Protein AF-A0A7Y4A4D2-F1 (afdb_monomer_lite)

Foldseek 3Di:
DDDDDDPPPPPPPPPPPPDPPPCVLVDPVVVVVLVVLLVVLVVVLVVLVVVLVVVVVVLVVDDQCLVVDDLVVLLCLQVPPDVVSVVVLVVSLVVLVVSLVVLVVSLVVLVCSLVSLQVSLVSLCVSLVSCVVVVVNVSNVVSPVSSVVSVVVSVVSVVSSVSSVVSSVSSVSSNCSSVVSNDDDDD

Structure (mmCIF, N/CA/C/O backbone):
data_AF-A0A7Y4A4D2-F1
#
_entry.id   AF-A0A7Y4A4D2-F1
#
loop_
_atom_site.group_PDB
_atom_site.id
_atom_site.type_symbol
_atom_site.label_atom_id
_atom_site.label_alt_id
_atom_site.label_comp_id
_atom_site.label_asym_id
_atom_site.label_entity_id
_atom_site.label_seq_id
_atom_site.pdbx_PDB_ins_code
_atom_site.Cartn_x
_atom_site.Cartn_y
_atom_site.Cartn_z
_atom_site.occupancy
_atom_site.B_iso_or_equiv
_atom_site.auth_seq_id
_atom_site.auth_comp_id
_atom_site.auth_asym_id
_atom_site.auth_atom_id
_atom_site.pdbx_PDB_model_num
ATOM 1 N N . MET A 1 1 ? 64.172 -9.300 -71.322 1.00 41.47 1 MET A N 1
ATOM 2 C CA . MET A 1 1 ? 64.315 -8.482 -70.102 1.00 41.47 1 MET A CA 1
ATOM 3 C C . MET A 1 1 ? 62.931 -8.060 -69.672 1.00 41.47 1 MET A C 1
ATOM 5 O O . MET A 1 1 ? 62.266 -7.316 -70.377 1.00 41.47 1 MET A O 1
ATOM 9 N N . ILE A 1 2 ? 62.482 -8.679 -68.591 1.00 42.69 2 ILE A N 1
ATOM 10 C CA . ILE A 1 2 ? 61.199 -8.459 -67.939 1.00 42.69 2 ILE A CA 1
ATOM 11 C C . ILE A 1 2 ? 61.365 -7.205 -67.088 1.00 42.69 2 ILE A C 1
ATOM 13 O O . ILE A 1 2 ? 62.272 -7.181 -66.263 1.00 42.69 2 ILE A O 1
ATOM 17 N N . TRP A 1 3 ? 60.484 -6.215 -67.220 1.00 39.22 3 TRP A N 1
ATOM 18 C CA . TRP A 1 3 ? 60.089 -5.480 -66.024 1.00 39.22 3 TRP A CA 1
ATOM 19 C C . TRP A 1 3 ? 58.654 -4.976 -66.131 1.00 39.22 3 TRP A C 1
ATOM 21 O O . TRP A 1 3 ? 58.308 -4.163 -66.981 1.00 39.22 3 TRP A O 1
ATOM 31 N N . HIS A 1 4 ? 57.806 -5.564 -65.294 1.00 42.78 4 HIS A N 1
ATOM 32 C CA . HIS A 1 4 ? 56.431 -5.161 -65.067 1.00 42.78 4 HIS A CA 1
ATOM 33 C C . HIS A 1 4 ? 56.431 -3.943 -64.141 1.00 42.78 4 HIS A C 1
ATOM 35 O O . HIS A 1 4 ? 57.008 -3.996 -63.055 1.00 42.78 4 HIS A O 1
ATOM 41 N N . TYR A 1 5 ? 55.751 -2.873 -64.547 1.00 50.00 5 TYR A N 1
ATOM 42 C CA . TYR A 1 5 ? 55.368 -1.793 -63.644 1.00 50.00 5 TYR A CA 1
ATOM 43 C C . TYR A 1 5 ? 54.223 -2.289 -62.760 1.00 50.00 5 TYR A C 1
ATOM 45 O O . TYR A 1 5 ? 53.063 -2.304 -63.168 1.00 50.00 5 TYR A O 1
ATOM 53 N N . ILE A 1 6 ? 54.560 -2.738 -61.553 1.00 50.97 6 ILE A N 1
ATOM 54 C CA . ILE A 1 6 ? 53.576 -3.013 -60.510 1.00 50.97 6 ILE A CA 1
ATOM 55 C C . ILE A 1 6 ? 53.160 -1.665 -59.921 1.00 50.97 6 ILE A C 1
ATOM 57 O O . ILE A 1 6 ? 53.898 -1.032 -59.171 1.00 50.97 6 ILE A O 1
ATOM 61 N N . VAL A 1 7 ? 51.956 -1.232 -60.282 1.00 49.69 7 VAL A N 1
ATOM 62 C CA . VAL A 1 7 ? 51.212 -0.189 -59.580 1.00 49.69 7 VAL A CA 1
ATOM 63 C C . VAL A 1 7 ? 50.764 -0.784 -58.244 1.00 49.69 7 VAL A C 1
ATOM 65 O O . VAL A 1 7 ? 49.747 -1.468 -58.168 1.00 49.69 7 VAL A O 1
ATOM 68 N N . THR A 1 8 ? 51.532 -0.570 -57.178 1.00 48.62 8 THR A N 1
ATOM 69 C CA . THR A 1 8 ? 51.058 -0.834 -55.815 1.00 48.62 8 THR A CA 1
ATOM 70 C C . THR A 1 8 ? 50.318 0.400 -55.315 1.00 48.62 8 THR A C 1
ATOM 72 O O . THR A 1 8 ? 50.919 1.306 -54.740 1.00 48.62 8 THR A O 1
ATOM 75 N N . ILE A 1 9 ? 49.004 0.449 -55.538 1.00 48.19 9 ILE A N 1
ATOM 76 C CA . ILE A 1 9 ? 48.121 1.279 -54.716 1.00 48.19 9 ILE A CA 1
ATOM 77 C C . ILE A 1 9 ? 48.028 0.554 -53.377 1.00 48.19 9 ILE A C 1
ATOM 79 O O . ILE A 1 9 ? 47.292 -0.419 -53.229 1.00 48.19 9 ILE A O 1
ATOM 83 N N . THR A 1 10 ? 48.827 0.989 -52.409 1.00 50.09 10 THR A N 1
ATOM 84 C CA . THR A 1 10 ? 48.655 0.619 -51.007 1.00 50.09 10 THR A CA 1
ATOM 85 C C . THR A 1 10 ? 47.333 1.226 -50.555 1.00 50.09 10 THR A C 1
ATOM 87 O O . THR A 1 10 ? 47.266 2.368 -50.105 1.00 50.09 10 THR A O 1
ATOM 90 N N . ALA A 1 11 ? 46.248 0.474 -50.730 1.00 51.75 11 ALA A N 1
ATOM 91 C CA . ALA A 1 11 ? 45.011 0.729 -50.024 1.00 51.75 11 ALA A CA 1
ATOM 92 C C . ALA A 1 11 ? 45.331 0.561 -48.536 1.00 51.75 11 ALA A C 1
ATOM 94 O O . ALA A 1 11 ? 45.379 -0.552 -48.017 1.00 51.75 11 ALA A O 1
ATOM 95 N N . ALA A 1 12 ? 45.617 1.674 -47.861 1.00 51.75 12 ALA A N 1
ATOM 96 C CA . ALA A 1 12 ? 45.534 1.744 -46.418 1.00 51.75 12 ALA A CA 1
ATOM 97 C C . ALA A 1 12 ? 44.061 1.522 -46.071 1.00 51.75 12 ALA A C 1
ATOM 99 O O . ALA A 1 12 ? 43.277 2.462 -45.957 1.00 51.75 12 ALA A O 1
ATOM 100 N N . THR A 1 13 ? 43.662 0.255 -45.974 1.00 49.97 13 THR A N 1
ATOM 101 C CA . THR A 1 13 ? 42.456 -0.136 -45.267 1.00 49.97 13 THR A CA 1
ATOM 102 C C . THR A 1 13 ? 42.663 0.342 -43.840 1.00 49.97 13 THR A C 1
ATOM 104 O O . THR A 1 13 ? 43.308 -0.332 -43.036 1.00 49.97 13 THR A O 1
ATOM 107 N N . MET A 1 14 ? 42.173 1.546 -43.537 1.00 46.94 14 MET A N 1
ATOM 108 C CA . MET A 1 14 ? 41.809 1.893 -42.177 1.00 46.94 14 MET A CA 1
ATOM 109 C C . MET A 1 14 ? 40.851 0.794 -41.742 1.00 46.94 14 MET A C 1
ATOM 111 O O . MET A 1 14 ? 39.681 0.784 -42.117 1.00 46.94 14 MET A O 1
ATOM 115 N N . ILE A 1 15 ? 41.370 -0.172 -40.991 1.00 50.72 15 ILE A N 1
ATOM 116 C CA . ILE A 1 15 ? 40.549 -1.009 -40.140 1.00 50.72 15 ILE A CA 1
ATOM 117 C C . ILE A 1 15 ? 40.042 -0.033 -39.083 1.00 50.72 15 ILE A C 1
ATOM 119 O O . ILE A 1 15 ? 40.639 0.139 -38.023 1.00 50.72 15 ILE A O 1
ATOM 123 N N . THR A 1 16 ? 38.973 0.690 -39.411 1.00 51.25 16 THR A N 1
ATOM 124 C CA . THR A 1 16 ? 38.116 1.289 -38.406 1.00 51.25 16 THR A CA 1
ATOM 125 C C . THR A 1 16 ? 37.484 0.099 -37.708 1.00 51.25 16 THR A C 1
ATOM 127 O O . THR A 1 16 ? 36.443 -0.402 -38.132 1.00 51.25 16 THR A O 1
ATOM 130 N N . LEU A 1 17 ? 38.171 -0.434 -36.694 1.00 47.12 17 LEU A N 1
ATOM 131 C CA . LEU A 1 17 ? 37.511 -1.280 -35.715 1.00 47.12 17 LEU A CA 1
ATOM 132 C C . LEU A 1 17 ? 36.284 -0.478 -35.274 1.00 47.12 17 LEU A C 1
ATOM 134 O O . LEU A 1 17 ? 36.464 0.673 -34.859 1.00 47.12 17 LEU A O 1
ATOM 138 N N . PRO A 1 18 ? 35.054 -1.001 -35.418 1.00 50.38 18 PRO A N 1
ATOM 139 C CA . PRO A 1 18 ? 33.922 -0.350 -34.803 1.00 50.38 18 PRO A CA 1
ATOM 140 C C . PRO A 1 18 ? 34.231 -0.370 -33.311 1.00 50.38 18 PRO A C 1
ATOM 142 O O . PRO A 1 18 ? 34.216 -1.422 -32.671 1.00 50.38 18 PRO A O 1
ATOM 145 N N . PHE A 1 19 ? 34.604 0.788 -32.765 1.00 50.38 19 PHE A N 1
ATOM 146 C CA . PHE A 1 19 ? 34.538 0.993 -31.330 1.00 50.38 19 PHE A CA 1
ATOM 147 C C . PHE A 1 19 ? 33.135 0.538 -30.927 1.00 50.38 19 PHE A C 1
ATOM 149 O O . PHE A 1 19 ? 32.195 0.911 -31.636 1.00 50.38 19 PHE A O 1
ATOM 156 N N . PRO A 1 20 ? 32.962 -0.291 -29.884 1.00 50.81 20 PRO A N 1
ATOM 157 C CA . PRO A 1 20 ? 31.633 -0.591 -29.387 1.00 50.81 20 PRO A CA 1
ATOM 158 C C . PRO A 1 20 ? 31.030 0.750 -28.977 1.00 50.81 20 PRO A C 1
ATOM 160 O O . PRO A 1 20 ? 31.352 1.309 -27.930 1.00 50.81 20 PRO A O 1
ATOM 163 N N . VAL A 1 21 ? 30.244 1.331 -29.882 1.00 50.22 21 VAL A N 1
ATOM 164 C CA . VAL A 1 21 ? 29.448 2.518 -29.633 1.00 50.22 21 VAL A CA 1
ATOM 165 C C . VAL A 1 21 ? 28.531 2.065 -28.526 1.00 50.22 21 VAL A C 1
ATOM 167 O O . VAL A 1 21 ? 27.709 1.195 -28.794 1.00 50.22 21 VAL A O 1
ATOM 170 N N . ASN A 1 22 ? 28.792 2.552 -27.305 1.00 50.88 22 ASN A N 1
ATOM 171 C CA . ASN A 1 22 ? 28.061 2.280 -26.071 1.00 50.88 22 ASN A CA 1
ATOM 172 C C . ASN A 1 22 ? 26.680 1.714 -26.398 1.00 50.88 22 ASN A C 1
ATOM 174 O O . ASN A 1 22 ? 25.788 2.484 -26.705 1.00 50.88 22 ASN A O 1
ATOM 178 N N . SER A 1 23 ? 26.537 0.392 -26.437 1.00 53.84 23 SER A N 1
ATOM 179 C CA . SER A 1 23 ? 25.257 -0.305 -26.572 1.00 53.84 23 SER A CA 1
ATOM 180 C C . SER A 1 23 ? 24.888 -0.953 -25.242 1.00 53.84 23 SER A C 1
ATOM 182 O O . SER A 1 23 ? 23.886 -1.657 -25.153 1.00 53.84 23 SER A O 1
ATOM 184 N N . ALA A 1 24 ? 25.657 -0.656 -24.186 1.00 60.81 24 ALA A N 1
ATOM 185 C CA . ALA A 1 24 ? 25.553 -1.224 -22.850 1.00 60.81 24 ALA A CA 1
ATOM 186 C C . ALA A 1 24 ? 24.138 -1.153 -22.259 1.00 60.81 24 ALA A C 1
ATOM 188 O O . ALA A 1 24 ? 23.781 -2.000 -21.444 1.00 60.81 24 ALA A O 1
ATOM 189 N N . HIS A 1 25 ? 23.305 -0.186 -22.668 1.00 60.41 25 HIS A N 1
ATOM 190 C CA . HIS A 1 25 ? 21.911 -0.107 -22.211 1.00 60.41 25 HIS A CA 1
ATOM 191 C C . HIS A 1 25 ? 20.921 -0.929 -23.049 1.00 60.41 25 HIS A C 1
ATOM 193 O O . HIS A 1 25 ? 19.835 -1.234 -22.562 1.00 60.41 25 HIS A O 1
ATOM 199 N N . CYS A 1 26 ? 21.287 -1.321 -24.270 1.00 72.94 26 CYS A N 1
ATOM 200 C CA . CYS A 1 26 ? 20.536 -2.270 -25.100 1.00 72.94 26 CYS A CA 1
ATOM 201 C C . CYS A 1 26 ? 21.035 -3.711 -24.941 1.00 72.94 26 CYS A C 1
ATOM 203 O O . CYS A 1 26 ? 20.412 -4.634 -25.463 1.00 72.94 26 CYS A O 1
ATOM 205 N N . GLU A 1 27 ? 22.141 -3.905 -24.221 1.00 76.75 27 GLU A N 1
ATOM 206 C CA . GLU A 1 27 ? 22.668 -5.217 -23.881 1.00 76.75 27 GLU A CA 1
ATOM 207 C C . GLU A 1 27 ? 21.751 -5.967 -22.910 1.00 76.75 27 GLU A C 1
ATOM 209 O O . GLU A 1 27 ? 21.162 -5.408 -21.977 1.00 76.75 27 GLU A O 1
ATOM 214 N N . GLU A 1 28 ? 21.706 -7.283 -23.103 1.00 79.88 28 GLU A N 1
ATOM 215 C CA . GLU A 1 28 ? 20.891 -8.227 -22.343 1.00 79.88 28 GLU A CA 1
ATOM 216 C C . GLU A 1 28 ? 21.052 -8.066 -20.823 1.00 79.88 28 GLU A C 1
ATOM 218 O O . GLU A 1 28 ? 20.073 -8.106 -20.081 1.00 79.88 28 GLU A O 1
ATOM 223 N N . LYS A 1 29 ? 22.277 -7.835 -20.337 1.00 84.19 29 LYS A N 1
ATOM 224 C CA . LYS A 1 29 ? 22.552 -7.716 -18.898 1.00 84.19 29 LYS A CA 1
ATOM 225 C C . LYS A 1 29 ? 21.830 -6.524 -18.267 1.00 84.19 29 LYS A C 1
ATOM 227 O O . LYS A 1 29 ? 21.235 -6.659 -17.196 1.00 84.19 29 LYS A O 1
ATOM 232 N N . THR A 1 30 ? 21.901 -5.361 -18.910 1.00 83.56 30 THR A N 1
ATOM 233 C CA . THR A 1 30 ? 21.249 -4.141 -18.421 1.00 83.56 30 THR A CA 1
ATOM 234 C C . THR A 1 30 ? 19.738 -4.281 -18.517 1.00 83.56 30 THR A C 1
ATOM 236 O O . THR A 1 30 ? 19.034 -3.996 -17.551 1.00 83.56 30 THR A O 1
ATOM 239 N N . TRP A 1 31 ? 19.252 -4.817 -19.636 1.00 89.38 31 TRP A N 1
ATOM 240 C CA . TRP A 1 31 ? 17.840 -5.117 -19.833 1.00 89.38 31 TRP A CA 1
ATOM 241 C C . TRP A 1 31 ? 17.274 -6.029 -18.737 1.00 89.38 31 TRP A C 1
ATOM 243 O O . TRP A 1 31 ? 16.320 -5.666 -18.048 1.00 89.38 31 TRP A O 1
ATOM 253 N N . ASN A 1 32 ? 17.905 -7.184 -18.516 1.00 90.88 32 ASN A N 1
ATOM 2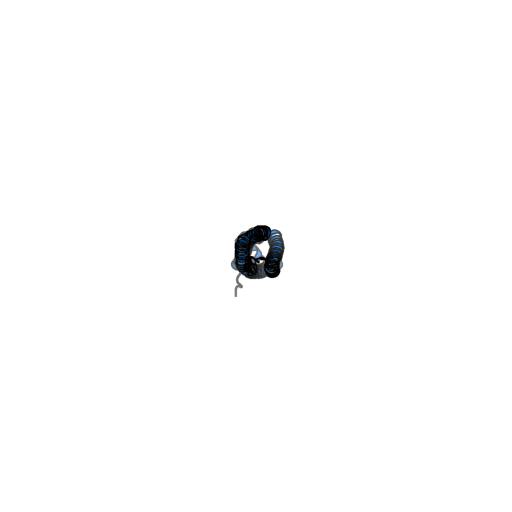54 C CA . ASN A 1 32 ? 17.457 -8.183 -17.548 1.00 90.88 32 ASN A CA 1
ATOM 255 C C . ASN A 1 32 ? 17.470 -7.647 -16.114 1.00 90.88 32 ASN A C 1
ATOM 257 O O . ASN A 1 32 ? 16.605 -8.006 -15.315 1.00 90.88 32 ASN A O 1
ATOM 261 N N . ARG A 1 33 ? 18.410 -6.752 -15.781 1.00 93.06 33 ARG A N 1
ATOM 262 C CA . ARG A 1 33 ? 18.421 -6.071 -14.482 1.00 93.06 33 ARG A CA 1
ATOM 263 C C . ARG A 1 33 ? 17.144 -5.259 -14.270 1.00 93.06 33 ARG A C 1
ATOM 265 O O . ARG A 1 33 ? 16.503 -5.419 -13.235 1.00 93.06 33 ARG A O 1
ATOM 272 N N . TYR A 1 34 ? 16.788 -4.389 -15.212 1.00 94.19 34 TYR A N 1
ATOM 273 C CA . TYR A 1 34 ? 15.617 -3.520 -15.060 1.00 94.19 34 TYR A CA 1
ATOM 274 C C . TYR A 1 34 ? 14.303 -4.281 -15.206 1.00 94.19 34 TYR A C 1
ATOM 276 O O . TYR A 1 34 ? 13.351 -3.977 -14.496 1.00 94.19 34 TYR A O 1
ATOM 284 N N . LEU A 1 35 ? 14.273 -5.331 -16.028 1.00 94.88 35 LEU A N 1
ATOM 285 C CA . LEU A 1 35 ? 13.133 -6.241 -16.096 1.00 94.88 35 LEU A CA 1
ATOM 286 C C . LEU A 1 35 ? 12.878 -6.933 -14.752 1.00 94.88 35 LEU A C 1
ATOM 288 O O . LEU A 1 35 ? 11.738 -7.000 -14.303 1.00 94.88 35 LEU A O 1
ATOM 292 N N . LYS A 1 36 ? 13.932 -7.400 -14.076 1.00 96.88 36 LYS A N 1
ATOM 293 C CA . LYS A 1 36 ? 13.801 -7.994 -12.742 1.00 96.88 36 LYS A CA 1
ATOM 294 C C . LYS A 1 36 ? 13.265 -6.987 -11.721 1.00 96.88 36 LYS A C 1
ATOM 296 O O . LYS A 1 36 ? 12.395 -7.336 -10.931 1.00 96.88 36 LYS A O 1
ATOM 301 N N . LEU A 1 37 ? 13.754 -5.746 -11.755 1.00 96.81 37 LEU A N 1
ATOM 302 C CA . LEU A 1 37 ? 13.245 -4.678 -10.888 1.00 96.81 37 LEU A CA 1
ATOM 303 C C . LEU A 1 37 ? 11.774 -4.356 -11.186 1.00 96.81 37 LEU A C 1
ATOM 305 O O . LEU A 1 37 ? 11.011 -4.147 -10.250 1.00 96.81 37 LEU A O 1
ATOM 309 N N . GLN A 1 38 ? 11.362 -4.378 -12.459 1.00 97.31 38 GLN A N 1
ATOM 310 C CA . GLN A 1 38 ? 9.959 -4.216 -12.855 1.00 97.31 38 GLN A CA 1
ATOM 311 C C . GLN A 1 38 ? 9.080 -5.310 -12.247 1.00 97.31 38 GLN A C 1
ATOM 313 O O . GLN A 1 38 ? 8.088 -5.016 -11.590 1.00 97.31 38 GLN A O 1
ATOM 318 N N . GLN A 1 39 ? 9.489 -6.570 -12.385 1.00 97.75 39 GLN A N 1
ATOM 319 C CA . GLN A 1 39 ? 8.763 -7.698 -11.803 1.00 97.75 39 GLN A CA 1
ATOM 320 C C . GLN A 1 39 ? 8.665 -7.601 -10.276 1.00 97.75 39 GLN A C 1
ATOM 322 O O . GLN A 1 39 ? 7.641 -7.963 -9.701 1.00 97.75 39 GLN A O 1
ATOM 327 N N . GLU A 1 40 ? 9.715 -7.113 -9.613 1.00 97.56 40 GLU A N 1
ATOM 328 C CA . GLU A 1 40 ? 9.725 -6.926 -8.163 1.00 97.56 40 GLU A CA 1
ATOM 329 C C . GLU A 1 40 ? 8.723 -5.855 -7.716 1.00 97.56 40 GLU A C 1
ATOM 331 O O . GLU A 1 40 ? 7.964 -6.097 -6.776 1.00 97.56 40 GLU A O 1
ATOM 336 N N . VAL A 1 41 ? 8.675 -4.697 -8.389 1.00 97.56 41 VAL A N 1
ATOM 337 C CA . VAL A 1 41 ? 7.708 -3.642 -8.037 1.00 97.56 41 VAL A CA 1
ATOM 338 C C . VAL A 1 41 ? 6.271 -4.053 -8.357 1.00 97.56 41 VAL A C 1
ATOM 340 O O . VAL A 1 41 ? 5.390 -3.808 -7.533 1.00 97.56 41 VAL A O 1
ATOM 343 N N . ASP A 1 42 ? 6.043 -4.750 -9.475 1.00 97.81 42 ASP A N 1
ATOM 344 C CA . ASP A 1 42 ? 4.724 -5.278 -9.846 1.00 97.81 42 ASP A CA 1
ATOM 345 C C . ASP A 1 42 ? 4.243 -6.303 -8.810 1.00 97.81 42 ASP A C 1
ATOM 347 O O . ASP A 1 42 ? 3.104 -6.258 -8.340 1.00 97.81 42 ASP A O 1
ATOM 351 N N . PHE A 1 43 ? 5.123 -7.226 -8.409 1.00 98.12 43 PHE A N 1
ATOM 352 C CA . PHE A 1 43 ? 4.823 -8.209 -7.373 1.00 98.12 43 PHE A CA 1
ATOM 353 C C . PHE A 1 43 ? 4.506 -7.535 -6.038 1.00 98.12 43 PHE A C 1
ATOM 355 O O . PHE A 1 43 ? 3.509 -7.874 -5.400 1.00 98.12 43 PHE A O 1
ATOM 362 N N . ASN A 1 44 ? 5.328 -6.570 -5.622 1.00 97.81 44 ASN A N 1
ATOM 363 C CA . ASN A 1 44 ? 5.151 -5.898 -4.343 1.00 97.81 44 ASN A CA 1
ATOM 364 C C . ASN A 1 44 ? 3.826 -5.119 -4.297 1.00 97.81 44 ASN A C 1
ATOM 366 O O . ASN A 1 44 ? 3.050 -5.271 -3.355 1.00 97.81 44 ASN A O 1
ATOM 370 N N . TYR A 1 45 ? 3.504 -4.379 -5.362 1.00 98.31 45 TYR A N 1
ATOM 371 C CA . TYR A 1 45 ? 2.197 -3.738 -5.499 1.00 98.31 45 TYR A CA 1
ATOM 372 C C . TYR A 1 45 ? 1.049 -4.749 -5.392 1.00 98.31 45 TYR A C 1
ATOM 374 O O . TYR A 1 45 ? 0.113 -4.534 -4.624 1.00 98.31 45 TYR A O 1
ATOM 382 N N . ASN A 1 46 ? 1.131 -5.878 -6.099 1.00 98.31 46 ASN A N 1
ATOM 383 C CA . ASN A 1 46 ? 0.076 -6.891 -6.081 1.00 98.31 46 ASN A CA 1
ATOM 384 C C . ASN A 1 46 ? -0.140 -7.507 -4.689 1.00 98.31 46 ASN A C 1
ATOM 386 O O . ASN A 1 46 ? -1.280 -7.790 -4.316 1.00 98.31 46 ASN A O 1
ATOM 390 N N . VAL A 1 47 ? 0.923 -7.682 -3.895 1.00 98.19 47 VAL A N 1
ATOM 391 C CA . VAL A 1 47 ? 0.810 -8.121 -2.494 1.00 98.19 47 VAL A CA 1
ATOM 392 C C . VAL A 1 47 ? -0.004 -7.116 -1.676 1.00 98.19 47 VAL A C 1
ATOM 394 O O . VAL A 1 47 ? -0.928 -7.512 -0.962 1.00 98.19 47 VAL A O 1
ATOM 397 N N . HIS A 1 48 ? 0.296 -5.826 -1.810 1.00 98.12 48 HIS A N 1
ATOM 398 C CA . HIS A 1 48 ? -0.420 -4.759 -1.112 1.00 98.12 48 HIS A CA 1
ATOM 399 C C . HIS A 1 48 ? -1.871 -4.610 -1.589 1.00 98.12 48 HIS A C 1
ATOM 401 O O . HIS A 1 48 ? -2.790 -4.531 -0.774 1.00 98.12 48 HIS A O 1
ATOM 407 N N . ALA A 1 49 ? -2.113 -4.671 -2.899 1.00 98.12 49 ALA A N 1
ATOM 408 C CA . ALA A 1 49 ? -3.459 -4.653 -3.465 1.00 98.12 49 ALA A CA 1
ATOM 409 C C . ALA A 1 49 ? -4.302 -5.841 -2.966 1.00 98.12 49 ALA A C 1
ATOM 411 O O . ALA A 1 49 ? -5.478 -5.686 -2.635 1.00 98.12 49 ALA A O 1
ATOM 412 N N . HIS A 1 50 ? -3.702 -7.030 -2.836 1.00 97.94 50 HIS A N 1
ATOM 413 C CA . HIS A 1 50 ? -4.384 -8.194 -2.276 1.00 97.94 50 HIS A CA 1
ATOM 414 C C . HIS A 1 50 ? -4.775 -7.990 -0.807 1.00 97.94 50 HIS A C 1
ATOM 416 O O . HIS A 1 50 ? -5.918 -8.263 -0.434 1.00 97.94 50 HIS A O 1
ATOM 422 N N . ARG A 1 51 ? -3.861 -7.473 0.023 1.00 96.25 51 ARG A N 1
ATOM 423 C CA . ARG A 1 51 ? -4.145 -7.152 1.433 1.00 96.25 51 ARG A CA 1
ATOM 424 C C . ARG A 1 51 ? -5.229 -6.091 1.569 1.00 96.25 51 ARG A C 1
ATOM 426 O O . ARG A 1 51 ? -6.127 -6.242 2.395 1.00 96.25 51 ARG A O 1
ATOM 433 N N . PHE A 1 52 ? -5.199 -5.065 0.724 1.00 96.88 52 PHE A N 1
ATOM 434 C CA . PHE A 1 52 ? -6.263 -4.070 0.671 1.00 96.88 52 PHE A CA 1
ATOM 435 C C . PHE A 1 52 ? -7.615 -4.696 0.326 1.00 96.88 52 PHE A C 1
ATOM 437 O O . PHE A 1 52 ? -8.598 -4.400 0.993 1.00 96.88 52 PHE A O 1
ATOM 444 N N . ASN A 1 53 ? -7.683 -5.605 -0.648 1.00 96.00 53 ASN A N 1
ATOM 445 C CA . ASN A 1 53 ? -8.942 -6.273 -0.987 1.00 96.00 53 ASN A CA 1
ATOM 446 C C . ASN A 1 53 ? -9.498 -7.097 0.188 1.00 96.00 53 ASN A C 1
ATOM 448 O O . ASN A 1 53 ? -10.707 -7.105 0.421 1.00 96.00 53 ASN A O 1
ATOM 452 N N . GLN A 1 54 ? -8.627 -7.750 0.964 1.00 94.00 54 GLN A N 1
ATOM 453 C CA . GLN A 1 54 ? -9.027 -8.445 2.193 1.00 94.00 54 GLN A CA 1
ATOM 454 C C . GLN A 1 54 ? -9.561 -7.465 3.248 1.00 94.00 54 GLN A C 1
ATOM 456 O O . GLN A 1 54 ? -10.625 -7.695 3.826 1.00 94.00 54 GLN A O 1
ATOM 461 N N . LEU A 1 55 ? -8.857 -6.351 3.471 1.00 93.19 55 LEU A N 1
ATOM 462 C CA . LEU A 1 55 ? -9.288 -5.283 4.374 1.00 93.19 55 LEU A CA 1
ATOM 463 C C . LEU A 1 55 ? -10.636 -4.689 3.948 1.00 93.19 55 LEU A C 1
ATOM 465 O O . LEU A 1 55 ? -11.524 -4.523 4.782 1.00 93.19 55 LEU A O 1
ATOM 469 N N . LEU A 1 56 ? -10.804 -4.390 2.660 1.00 93.88 56 LEU A N 1
ATOM 470 C CA . LEU A 1 56 ? -12.026 -3.826 2.100 1.00 93.88 56 LEU A CA 1
ATOM 471 C C . LEU A 1 56 ? -13.213 -4.759 2.338 1.00 93.88 56 LEU A C 1
ATOM 473 O O . LEU A 1 56 ? -14.278 -4.300 2.743 1.00 93.88 56 LEU A O 1
ATOM 477 N N . HIS A 1 57 ? -13.021 -6.066 2.156 1.00 92.88 57 HIS A N 1
ATOM 478 C CA . HIS A 1 57 ? -14.054 -7.050 2.458 1.00 92.88 57 HIS A CA 1
ATOM 479 C C . HIS A 1 57 ? -14.459 -7.019 3.939 1.00 92.88 57 HIS A C 1
ATOM 481 O O . HIS A 1 57 ? -15.650 -7.007 4.254 1.00 92.88 57 HIS A O 1
ATOM 487 N N . VAL A 1 58 ? -13.493 -6.947 4.862 1.00 89.31 58 VAL A N 1
ATOM 488 C CA . VAL A 1 58 ? -13.779 -6.810 6.301 1.00 89.31 58 VAL A CA 1
ATOM 489 C C . VAL A 1 58 ? -14.536 -5.513 6.589 1.00 89.31 58 VAL A C 1
ATOM 491 O O . VAL A 1 58 ? -15.535 -5.539 7.303 1.00 89.31 58 VAL A O 1
ATOM 494 N N . TYR A 1 59 ? -14.107 -4.398 6.000 1.00 89.38 59 TYR A N 1
ATOM 495 C CA . TYR A 1 59 ? -14.739 -3.090 6.172 1.00 89.38 59 TYR A CA 1
ATOM 496 C C . TYR A 1 59 ? -16.180 -3.041 5.643 1.00 89.38 59 TYR A C 1
ATOM 498 O O . TYR A 1 59 ? -17.035 -2.388 6.230 1.00 89.38 59 TYR A O 1
ATOM 506 N N . GLN A 1 60 ? -16.466 -3.737 4.541 1.00 89.00 60 GLN A N 1
ATOM 507 C CA . GLN A 1 60 ? -17.804 -3.797 3.946 1.00 89.00 60 GLN A CA 1
ATOM 508 C C . GLN A 1 60 ? -18.751 -4.747 4.687 1.00 89.00 60 GLN A C 1
ATOM 510 O O . GLN A 1 60 ? -19.960 -4.541 4.668 1.00 89.00 60 GLN A O 1
ATOM 515 N N . THR A 1 61 ? -18.221 -5.801 5.310 1.00 87.81 61 THR A N 1
ATOM 516 C CA . THR A 1 61 ? -19.031 -6.832 5.981 1.00 87.81 61 THR A CA 1
ATOM 517 C C . THR A 1 61 ? -19.243 -6.570 7.467 1.00 87.81 61 THR A C 1
ATOM 519 O O . THR A 1 61 ? -20.193 -7.097 8.045 1.00 87.81 61 THR A O 1
ATOM 522 N N . ARG A 1 62 ? -18.382 -5.767 8.100 1.00 85.38 62 ARG A N 1
ATOM 523 C CA . ARG A 1 62 ? -18.519 -5.370 9.504 1.00 85.38 62 ARG A CA 1
ATOM 524 C C . ARG A 1 62 ? -19.029 -3.931 9.589 1.00 85.38 62 ARG A C 1
ATOM 526 O O . ARG A 1 62 ? -18.233 -3.014 9.386 1.00 85.38 62 ARG A O 1
ATOM 533 N N . PRO A 1 63 ? -20.319 -3.714 9.896 1.00 83.88 63 PRO A N 1
ATOM 534 C CA . PRO A 1 63 ? -20.847 -2.366 10.040 1.00 83.88 63 PRO A CA 1
ATOM 535 C C . PRO A 1 63 ? -20.164 -1.651 11.212 1.00 83.88 63 PRO A C 1
ATOM 537 O O . PRO A 1 63 ? -19.970 -2.225 12.285 1.00 83.88 63 PRO A O 1
ATOM 540 N N . LEU A 1 64 ? -19.785 -0.396 10.981 1.00 93.31 64 LEU A N 1
ATOM 541 C CA . LEU A 1 64 ? -19.290 0.506 12.017 1.00 93.31 64 LEU A CA 1
ATOM 542 C C . LEU A 1 64 ? -20.489 1.116 12.738 1.00 93.31 64 LEU A C 1
ATOM 544 O O . LEU A 1 64 ? -21.430 1.565 12.084 1.00 93.31 64 LEU A O 1
ATOM 548 N N . LEU A 1 65 ? -20.458 1.163 14.068 1.00 93.44 65 LEU A N 1
ATOM 549 C CA . LEU A 1 65 ? -21.579 1.686 14.849 1.00 93.44 65 LEU A CA 1
ATOM 550 C C . LEU A 1 65 ? -21.832 3.167 14.552 1.00 93.44 65 LEU A C 1
ATOM 552 O O . LEU A 1 65 ? -22.980 3.572 14.423 1.00 93.44 65 LEU A O 1
ATOM 556 N N . SER A 1 66 ? -20.772 3.943 14.337 1.00 93.94 66 SER A N 1
ATOM 557 C CA . SER A 1 66 ? -20.809 5.350 13.913 1.00 93.94 66 SER A CA 1
ATOM 558 C C . SER A 1 66 ? -21.515 5.602 12.579 1.00 93.94 66 SER A C 1
ATOM 560 O O . SER A 1 66 ? -21.892 6.740 12.305 1.00 93.94 66 SER A O 1
ATOM 562 N N . LYS A 1 67 ? -21.688 4.574 11.738 1.00 91.44 67 LYS A N 1
ATOM 563 C CA . LYS A 1 67 ? -22.421 4.680 10.468 1.00 91.44 67 LYS A CA 1
ATOM 564 C C . LYS A 1 67 ? -23.898 4.330 10.594 1.00 91.44 67 LYS A C 1
ATOM 566 O O . LYS A 1 67 ? -24.698 4.846 9.822 1.00 91.44 67 LYS A O 1
ATOM 571 N N . GLU A 1 68 ? -24.235 3.451 11.530 1.00 91.56 68 GLU A N 1
ATOM 572 C CA . GLU A 1 68 ? -25.591 2.916 11.696 1.00 91.56 68 GLU A CA 1
ATOM 573 C C . GLU A 1 68 ? -26.382 3.650 12.785 1.00 91.56 68 GLU A C 1
ATOM 575 O O . GLU A 1 68 ? -27.609 3.670 12.749 1.00 91.56 68 GLU A O 1
ATOM 580 N N . PHE A 1 69 ? -25.689 4.260 13.750 1.00 93.44 69 PHE A N 1
ATOM 581 C CA . PHE A 1 69 ? -26.291 4.843 14.942 1.00 93.44 69 PHE A CA 1
ATOM 582 C C . PHE A 1 69 ? -25.814 6.276 15.177 1.00 93.44 69 PHE A C 1
ATOM 584 O O . PHE A 1 69 ? -24.652 6.628 14.965 1.00 93.44 69 PHE A O 1
ATOM 591 N N . SER A 1 70 ? -26.720 7.107 15.686 1.00 93.81 70 SER A N 1
ATOM 592 C CA . SER A 1 70 ? -26.395 8.427 16.219 1.00 93.81 70 SER A CA 1
ATOM 593 C C . SER A 1 70 ? -25.554 8.324 17.495 1.00 93.81 70 SER A C 1
ATOM 595 O O . SER A 1 70 ? -25.581 7.323 18.213 1.00 93.81 70 SER A O 1
ATOM 597 N N . GLN A 1 71 ? -24.843 9.398 17.846 1.00 92.44 71 GLN A N 1
ATOM 598 C CA . GLN A 1 71 ? -24.065 9.436 19.089 1.00 92.44 71 GLN A CA 1
ATOM 599 C C . GLN A 1 71 ? -24.929 9.177 20.336 1.00 92.44 71 GLN A C 1
ATOM 601 O O . GLN A 1 71 ? -24.469 8.506 21.257 1.00 92.44 71 GLN A O 1
ATOM 606 N N . GLN A 1 72 ? -26.178 9.659 20.375 1.00 92.00 72 GLN A N 1
ATOM 607 C CA . GLN A 1 72 ? -27.094 9.391 21.489 1.00 92.00 72 GLN A CA 1
ATOM 608 C C . GLN A 1 72 ? -27.464 7.904 21.598 1.00 92.00 72 GLN A C 1
ATOM 610 O O . GLN A 1 72 ? -27.528 7.362 22.704 1.00 92.00 72 GLN A O 1
ATOM 615 N N . GLU A 1 73 ? -27.681 7.225 20.472 1.00 92.75 73 GLU A N 1
ATOM 616 C CA . GLU A 1 73 ? -27.967 5.786 20.451 1.00 92.75 73 GLU A CA 1
ATOM 617 C C . GLU A 1 73 ? -26.746 4.975 20.899 1.00 92.75 73 GLU A C 1
ATOM 619 O O . GLU A 1 73 ? -26.873 4.087 21.742 1.00 92.75 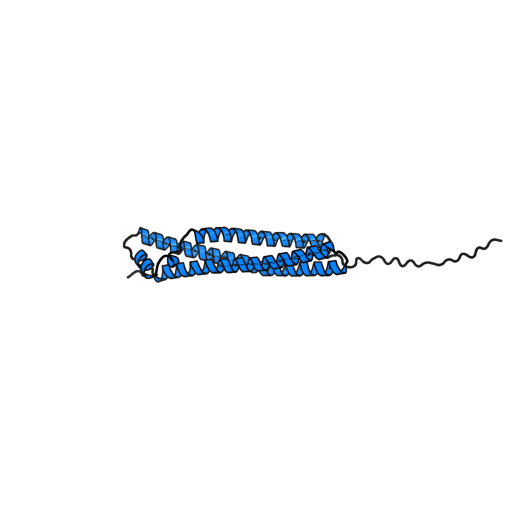73 GLU A O 1
ATOM 624 N N . ILE A 1 74 ? -25.548 5.341 20.432 1.00 93.31 74 ILE A N 1
ATOM 625 C CA . ILE A 1 74 ? -24.280 4.738 20.870 1.00 93.31 74 ILE A CA 1
ATOM 626 C C . ILE A 1 74 ? -24.074 4.940 22.384 1.00 93.31 74 ILE A C 1
ATOM 628 O O . ILE A 1 74 ? -23.732 3.993 23.093 1.00 93.31 74 ILE A O 1
ATOM 632 N N . ALA A 1 75 ? -24.346 6.136 22.914 1.00 92.56 75 ALA A N 1
ATOM 633 C CA . ALA A 1 75 ? -24.284 6.404 24.355 1.00 92.56 75 ALA A CA 1
ATOM 634 C C . ALA A 1 75 ? -25.286 5.551 25.152 1.00 92.56 75 ALA A C 1
ATOM 636 O O . ALA A 1 75 ? -24.957 5.034 26.220 1.00 92.56 75 ALA A O 1
ATOM 637 N N . THR A 1 76 ? -26.489 5.347 24.612 1.00 91.38 76 THR A N 1
ATOM 638 C CA . THR A 1 76 ? -27.514 4.497 25.235 1.00 91.38 76 THR A CA 1
ATOM 639 C C . THR A 1 76 ? -27.058 3.038 25.310 1.00 91.38 76 THR A C 1
ATOM 641 O O . THR A 1 76 ? -27.299 2.374 26.318 1.00 91.38 76 THR A O 1
ATOM 644 N N . LEU A 1 77 ? -26.347 2.535 24.292 1.00 89.19 77 LEU A N 1
ATOM 645 C CA . LEU A 1 77 ? -25.771 1.186 24.318 1.00 89.19 77 LEU A CA 1
ATOM 646 C C . LEU A 1 77 ? -24.738 1.031 25.440 1.00 89.19 77 LEU A C 1
ATOM 648 O O . LEU A 1 77 ? -24.763 0.026 26.154 1.00 89.19 77 LEU A O 1
ATOM 652 N N . TRP A 1 78 ? -23.880 2.033 25.644 1.00 90.06 78 TRP A N 1
ATOM 653 C CA . TRP A 1 78 ? -22.914 2.030 26.744 1.00 90.06 78 TRP A CA 1
ATOM 654 C C . TRP A 1 78 ? -23.561 2.063 28.128 1.00 90.06 78 TRP A C 1
ATOM 656 O O . TRP A 1 78 ? -23.089 1.389 29.040 1.00 90.06 78 TRP A O 1
ATOM 666 N N . GLN A 1 79 ? -24.609 2.871 28.284 1.00 88.44 79 GLN A N 1
ATOM 667 C CA . GLN A 1 79 ? -25.318 3.078 29.551 1.00 88.44 79 GLN A CA 1
ATOM 668 C C . GLN A 1 79 ? -26.377 2.011 29.824 1.00 88.44 79 GLN A C 1
ATOM 670 O O . GLN A 1 79 ? -27.015 2.019 30.879 1.00 88.44 79 GLN A O 1
ATOM 675 N N . SER A 1 80 ? -26.589 1.090 28.883 1.00 84.75 80 SER A N 1
ATOM 676 C CA . SER A 1 80 ? -27.448 -0.053 29.129 1.00 84.75 80 SER A CA 1
ATOM 677 C C . SER A 1 80 ? -26.891 -0.831 30.323 1.00 84.75 80 SER A C 1
ATOM 679 O O . SER A 1 80 ? -25.698 -1.115 30.400 1.00 84.75 80 SER A O 1
ATOM 681 N N . ASN A 1 81 ? -27.750 -1.192 31.278 1.00 76.06 81 ASN A N 1
ATOM 682 C CA . ASN A 1 81 ? -27.349 -1.954 32.466 1.00 76.06 81 ASN A CA 1
ATOM 683 C C . ASN A 1 81 ? -27.086 -3.443 32.129 1.00 76.06 81 ASN A C 1
ATOM 685 O O . ASN A 1 81 ? -27.433 -4.347 32.886 1.00 76.06 81 ASN A O 1
ATOM 689 N N . ASN A 1 82 ? -26.559 -3.701 30.930 1.00 88.25 82 ASN A N 1
ATOM 690 C CA . ASN A 1 82 ? -26.331 -5.005 30.337 1.00 88.25 82 ASN A CA 1
ATOM 691 C C . ASN A 1 82 ? -24.838 -5.147 30.029 1.00 88.25 82 ASN A C 1
ATOM 693 O O . ASN A 1 82 ? -24.328 -4.579 29.063 1.00 88.25 82 ASN A O 1
ATOM 697 N N . SER A 1 83 ? -24.155 -5.964 30.827 1.00 87.50 83 SER A N 1
ATOM 698 C CA . SER A 1 83 ? -22.714 -6.204 30.711 1.00 87.50 83 SER A CA 1
ATOM 699 C C . SER A 1 83 ? -22.283 -6.706 29.329 1.00 87.50 83 SER A C 1
ATOM 701 O O . SER A 1 83 ? -21.187 -6.376 28.883 1.00 87.50 83 SER A O 1
ATOM 703 N N . ILE A 1 84 ? -23.148 -7.437 28.615 1.00 90.31 84 ILE A N 1
ATOM 704 C CA . ILE A 1 84 ? -22.858 -7.935 27.262 1.00 90.31 84 ILE A CA 1
ATOM 705 C C . ILE A 1 84 ? -22.740 -6.774 26.269 1.00 90.31 84 ILE A C 1
ATOM 707 O O . ILE A 1 84 ? -21.927 -6.830 25.346 1.00 90.31 84 ILE A O 1
ATOM 711 N N . HIS A 1 85 ? -23.547 -5.719 26.423 1.00 89.69 85 HIS A N 1
ATOM 712 C CA . HIS A 1 85 ? -23.448 -4.546 25.556 1.00 89.69 85 HIS A CA 1
ATOM 713 C C . HIS A 1 85 ? -22.139 -3.806 25.808 1.00 89.69 85 HIS A C 1
ATOM 715 O O . HIS A 1 85 ? -21.407 -3.564 24.855 1.00 89.69 85 HIS A O 1
ATOM 721 N N . THR A 1 86 ? -21.790 -3.545 27.068 1.00 89.56 86 THR A N 1
ATOM 722 C CA . THR A 1 86 ? -20.512 -2.912 27.422 1.00 89.56 86 THR A CA 1
ATOM 723 C C . THR A 1 86 ? -19.313 -3.705 26.893 1.00 89.56 86 THR A C 1
ATOM 725 O O . THR A 1 86 ? -18.444 -3.127 26.244 1.00 89.56 86 THR A O 1
ATOM 728 N N . GLU A 1 87 ? -19.295 -5.031 27.075 1.00 91.69 87 GLU A N 1
ATOM 729 C CA . GLU A 1 87 ? -18.216 -5.898 26.578 1.00 91.69 87 GLU A CA 1
ATOM 730 C C . GLU A 1 87 ? -18.081 -5.832 25.048 1.00 91.69 87 GLU A C 1
ATOM 732 O O . GLU A 1 87 ? -16.977 -5.702 24.518 1.00 91.69 87 GLU A O 1
ATOM 737 N N . ARG A 1 88 ? -19.202 -5.865 24.316 1.00 92.00 88 ARG A N 1
ATOM 738 C CA . ARG A 1 88 ? -19.196 -5.753 22.848 1.00 92.00 88 ARG A CA 1
ATOM 739 C C . ARG A 1 88 ? -18.707 -4.393 22.368 1.00 92.00 88 ARG A C 1
ATOM 741 O O . ARG A 1 88 ? -17.979 -4.332 21.381 1.00 92.00 88 ARG A O 1
ATOM 748 N N . MET A 1 89 ? -19.098 -3.322 23.050 1.00 93.25 89 MET A N 1
ATOM 749 C CA . MET A 1 89 ? -18.664 -1.965 22.726 1.00 93.25 89 MET A CA 1
ATOM 750 C C . MET A 1 89 ? -17.155 -1.797 22.957 1.00 93.25 89 MET A C 1
ATOM 752 O O . MET A 1 89 ? -16.454 -1.254 22.102 1.00 93.25 89 MET A O 1
ATOM 756 N N . ASP A 1 90 ? -16.627 -2.343 24.057 1.00 93.75 90 ASP A N 1
ATOM 757 C CA . ASP A 1 90 ? -15.185 -2.371 24.321 1.00 93.75 90 ASP A CA 1
ATOM 758 C C . ASP A 1 90 ? -14.425 -3.212 23.286 1.00 93.75 90 ASP A C 1
ATOM 760 O O . ASP A 1 90 ? -13.386 -2.779 22.777 1.00 93.75 90 ASP A O 1
ATOM 764 N N . ALA A 1 91 ? -14.961 -4.375 22.907 1.00 93.56 91 ALA A N 1
ATOM 765 C CA . ALA A 1 91 ? -14.380 -5.215 21.864 1.00 93.56 91 ALA A CA 1
ATOM 766 C C . ALA A 1 91 ? -14.357 -4.510 20.495 1.00 93.56 91 ALA A C 1
ATOM 768 O O . ALA A 1 91 ? -13.340 -4.557 19.799 1.00 93.56 91 ALA A O 1
ATOM 769 N N . GLN A 1 92 ? -15.438 -3.817 20.121 1.00 94.00 92 GLN A N 1
ATOM 770 C CA . GLN A 1 92 ? -15.522 -3.031 18.886 1.00 94.00 92 GLN A CA 1
ATOM 771 C C . GLN A 1 92 ? -14.500 -1.888 18.880 1.00 94.00 92 GLN A C 1
ATOM 773 O O . GLN A 1 92 ? -13.797 -1.685 17.885 1.00 94.00 92 GLN A O 1
ATOM 778 N N . LEU A 1 93 ? -14.370 -1.166 19.996 1.00 95.56 93 LEU A N 1
ATOM 779 C CA . LEU A 1 93 ? -13.393 -0.089 20.143 1.00 95.56 93 LEU A CA 1
ATOM 780 C C . LEU A 1 93 ? -11.956 -0.614 20.016 1.00 95.56 93 LEU A C 1
ATOM 782 O O . LEU A 1 93 ? -11.142 -0.028 19.298 1.00 95.56 93 LEU A O 1
ATOM 786 N N . ALA A 1 94 ? -11.638 -1.724 20.687 1.00 95.81 94 ALA A N 1
ATOM 787 C CA . ALA A 1 94 ? -10.322 -2.352 20.606 1.00 95.81 94 ALA A CA 1
ATOM 788 C C . ALA A 1 94 ? -10.010 -2.824 19.177 1.00 95.81 94 ALA A C 1
ATOM 790 O O . ALA A 1 94 ? -8.954 -2.488 18.638 1.00 95.81 94 ALA A O 1
ATOM 791 N N . ALA A 1 95 ? -10.949 -3.525 18.534 1.00 94.31 95 ALA A N 1
ATOM 792 C CA . ALA A 1 95 ? -10.796 -3.995 17.160 1.00 94.31 95 ALA A CA 1
ATOM 793 C C . ALA A 1 95 ? -10.591 -2.836 16.172 1.00 94.31 95 ALA A C 1
ATOM 795 O O . ALA A 1 95 ? -9.720 -2.919 15.305 1.00 94.31 95 ALA A O 1
ATOM 796 N N . SER A 1 96 ? -11.338 -1.741 16.334 1.00 95.88 96 SER A N 1
ATOM 797 C CA . SER A 1 96 ? -11.216 -0.544 15.493 1.00 95.88 96 SER A CA 1
ATOM 798 C C . SER A 1 96 ? -9.840 0.108 15.629 1.00 95.88 96 SER A C 1
ATOM 800 O O . SER A 1 96 ? -9.219 0.440 14.623 1.00 95.88 96 SER A O 1
ATOM 802 N N . LYS A 1 97 ? -9.308 0.219 16.856 1.00 97.00 97 LYS A N 1
ATOM 803 C CA . LYS A 1 97 ? -7.948 0.734 17.103 1.00 97.00 97 LYS A CA 1
ATOM 804 C C . LYS A 1 97 ? -6.869 -0.152 16.484 1.00 97.00 97 LYS A C 1
ATOM 806 O O . LYS A 1 97 ? -5.947 0.361 15.854 1.00 97.00 97 LYS A O 1
ATOM 811 N N . THR A 1 98 ? -6.979 -1.471 16.645 1.00 95.31 98 THR A N 1
ATOM 812 C CA . THR A 1 98 ? -6.036 -2.419 16.034 1.00 95.31 98 THR A CA 1
ATOM 813 C C . THR A 1 98 ? -6.045 -2.295 14.515 1.00 95.31 98 THR A C 1
ATOM 815 O O . THR A 1 98 ? -4.985 -2.217 13.896 1.00 95.31 98 THR A O 1
ATOM 818 N N . LEU A 1 99 ? -7.232 -2.238 13.910 1.00 94.56 99 LEU A N 1
ATOM 819 C CA . LEU A 1 99 ? -7.355 -2.169 12.462 1.00 94.56 99 LEU A CA 1
ATOM 820 C C . LEU A 1 99 ? -6.870 -0.828 11.903 1.00 94.56 99 LEU A C 1
ATOM 822 O O . LEU A 1 99 ? -6.171 -0.827 10.894 1.00 94.56 99 LEU A O 1
ATOM 826 N N . LEU A 1 100 ? -7.139 0.282 12.598 1.00 96.62 100 LEU A N 1
ATOM 827 C CA . LEU A 1 100 ? -6.556 1.587 12.283 1.00 96.62 100 LEU A CA 1
ATOM 828 C C . LEU A 1 100 ? -5.020 1.522 12.250 1.00 96.62 100 LEU A C 1
ATOM 830 O O . LEU A 1 100 ? -4.405 1.975 11.287 1.00 96.62 100 LEU A O 1
ATOM 834 N N . GLY A 1 101 ? -4.401 0.892 13.254 1.00 96.38 101 GLY A N 1
ATOM 835 C CA . GLY A 1 101 ? -2.950 0.700 13.290 1.00 96.38 101 GLY A CA 1
ATOM 836 C C . GLY A 1 101 ? -2.418 -0.107 12.099 1.00 96.38 101 GLY A C 1
ATOM 837 O O . GLY A 1 101 ? -1.414 0.274 11.496 1.00 96.38 101 GLY A O 1
ATOM 838 N N . HIS A 1 102 ? -3.107 -1.186 11.714 1.00 95.00 102 HIS A N 1
ATOM 839 C CA . HIS A 1 102 ? -2.733 -1.979 10.537 1.00 95.00 102 HIS A CA 1
ATOM 840 C C . HIS A 1 102 ? -2.863 -1.187 9.230 1.00 95.00 102 HIS A C 1
ATOM 842 O O . HIS A 1 102 ? -1.978 -1.279 8.383 1.00 95.00 102 HIS A O 1
ATOM 848 N N . ILE A 1 103 ? -3.922 -0.387 9.073 1.00 96.88 103 ILE A N 1
ATOM 849 C CA . ILE A 1 103 ? -4.118 0.472 7.895 1.00 96.88 103 ILE A CA 1
ATOM 850 C C . ILE A 1 103 ? -2.967 1.469 7.768 1.00 96.88 103 ILE A C 1
ATOM 852 O O . ILE A 1 103 ? -2.364 1.587 6.706 1.00 96.88 103 ILE A O 1
ATOM 856 N N . GLN A 1 104 ? -2.608 2.132 8.867 1.00 97.75 104 GLN A N 1
ATOM 857 C CA . GLN A 1 104 ? -1.511 3.100 8.892 1.00 97.75 104 GLN A CA 1
ATOM 858 C C . GLN A 1 104 ? -0.158 2.461 8.578 1.00 97.75 104 GLN A C 1
ATOM 860 O O . GLN A 1 104 ? 0.673 3.062 7.896 1.00 97.75 104 GLN A O 1
ATOM 865 N N . GLN A 1 105 ? 0.082 1.244 9.070 1.00 96.62 105 GLN A N 1
ATOM 866 C CA . GLN A 1 105 ? 1.292 0.497 8.745 1.00 96.62 105 GLN A CA 1
ATOM 867 C C . GLN A 1 105 ? 1.340 0.115 7.261 1.00 96.62 105 GLN A C 1
ATOM 869 O O . GLN A 1 105 ? 2.395 0.236 6.639 1.00 96.62 105 GLN A O 1
ATOM 874 N N . GLU A 1 106 ? 0.213 -0.317 6.697 1.00 96.88 106 GLU A N 1
ATOM 875 C CA . GLU A 1 106 ? 0.116 -0.691 5.287 1.00 96.88 106 GLU A CA 1
ATOM 876 C C . GLU A 1 106 ? 0.340 0.526 4.375 1.00 96.88 106 GLU A C 1
ATOM 878 O O . GLU A 1 106 ? 1.162 0.452 3.463 1.00 96.88 106 GLU A O 1
ATOM 883 N N . SER A 1 107 ? -0.281 1.676 4.669 1.00 97.81 107 SER A N 1
ATOM 884 C CA . SER A 1 107 ? -0.045 2.933 3.937 1.00 97.81 107 SER A CA 1
ATOM 885 C C . SER A 1 107 ? 1.438 3.319 3.932 1.00 97.81 107 SER A C 1
ATOM 887 O O . SER A 1 107 ? 2.012 3.540 2.867 1.00 97.81 107 SER A O 1
ATOM 889 N N . LYS A 1 108 ? 2.100 3.289 5.098 1.00 97.50 108 LYS A N 1
ATOM 890 C CA . LYS A 1 108 ? 3.542 3.582 5.223 1.00 97.50 108 LYS A CA 1
ATOM 891 C C . LYS A 1 108 ? 4.433 2.608 4.451 1.00 97.50 108 LYS A C 1
ATOM 893 O O . LYS A 1 108 ? 5.526 2.981 4.034 1.00 97.50 108 LYS A O 1
ATOM 898 N N . ALA A 1 109 ? 4.009 1.355 4.287 1.00 96.75 109 ALA A N 1
ATOM 899 C CA . ALA A 1 109 ? 4.753 0.369 3.507 1.00 96.75 109 ALA A CA 1
ATOM 900 C C . ALA A 1 109 ? 4.612 0.599 1.991 1.00 96.75 109 ALA A C 1
ATOM 902 O O . ALA A 1 109 ? 5.555 0.331 1.245 1.00 96.75 109 ALA A O 1
ATOM 903 N N . ILE A 1 110 ? 3.460 1.114 1.550 1.00 97.81 110 ILE A N 1
ATOM 904 C CA . ILE A 1 110 ? 3.152 1.385 0.140 1.00 97.81 110 ILE A CA 1
ATOM 905 C C . ILE A 1 110 ? 3.766 2.707 -0.333 1.00 97.81 110 ILE A C 1
ATOM 907 O O . ILE A 1 110 ? 4.250 2.769 -1.461 1.00 97.81 110 ILE A O 1
ATOM 911 N N . GLU A 1 111 ? 3.776 3.751 0.502 1.00 95.88 111 GLU A N 1
ATOM 912 C CA . GLU A 1 111 ? 4.250 5.103 0.148 1.00 95.88 111 GLU A CA 1
ATOM 913 C C . GLU A 1 111 ? 5.597 5.132 -0.613 1.00 95.88 111 GLU A C 1
ATOM 915 O O . GLU A 1 111 ? 5.664 5.765 -1.672 1.00 95.88 111 GLU A O 1
ATOM 920 N N . PRO A 1 112 ? 6.656 4.409 -0.187 1.00 96.88 112 PRO A N 1
ATOM 921 C CA . PRO A 1 112 ? 7.944 4.421 -0.884 1.00 96.88 112 PRO A CA 1
ATOM 922 C C . PRO A 1 112 ? 7.929 3.745 -2.263 1.00 96.88 112 PRO A C 1
ATOM 924 O O . PRO A 1 112 ? 8.893 3.874 -3.020 1.00 96.88 112 PRO A O 1
ATOM 927 N N . LEU A 1 113 ? 6.887 2.975 -2.605 1.00 96.62 113 LEU A N 1
ATOM 928 C CA . LEU A 1 113 ? 6.804 2.307 -3.907 1.00 96.62 113 LEU A CA 1
ATOM 929 C C . LEU A 1 113 ? 6.686 3.311 -5.049 1.00 96.62 113 LEU A C 1
ATOM 931 O O . LEU A 1 113 ? 7.280 3.081 -6.099 1.00 96.62 113 LEU A O 1
ATOM 935 N N . THR A 1 114 ? 5.994 4.434 -4.848 1.00 97.00 114 THR A N 1
ATOM 936 C CA . THR A 1 114 ? 5.860 5.468 -5.882 1.00 97.00 114 THR A CA 1
ATOM 937 C C . THR A 1 114 ? 7.222 5.978 -6.348 1.00 97.00 114 THR A C 1
ATOM 939 O O . THR A 1 114 ? 7.459 6.090 -7.552 1.00 97.00 114 THR A O 1
ATOM 942 N N . GLU A 1 115 ? 8.135 6.259 -5.414 1.00 97.06 115 GLU A N 1
ATOM 943 C CA . GLU A 1 115 ? 9.483 6.742 -5.732 1.00 97.06 115 GLU A CA 1
ATOM 944 C C . GLU A 1 115 ? 10.279 5.678 -6.496 1.00 97.06 115 GLU A C 1
ATOM 946 O O . GLU A 1 115 ? 10.785 5.949 -7.584 1.00 97.06 115 GLU A O 1
ATOM 951 N N . LYS A 1 116 ? 10.281 4.430 -6.008 1.00 97.62 116 LYS A N 1
ATOM 952 C CA . LYS A 1 116 ? 10.957 3.302 -6.675 1.00 97.62 116 LYS A CA 1
ATOM 953 C C . LYS A 1 116 ? 10.469 3.089 -8.110 1.00 97.62 116 LYS A C 1
ATOM 955 O O . LYS A 1 116 ? 11.271 2.862 -9.015 1.00 97.62 116 LYS A O 1
ATOM 960 N N . VAL A 1 117 ? 9.157 3.160 -8.331 1.00 98.31 117 VAL A N 1
ATOM 961 C CA . VAL A 1 117 ? 8.570 2.990 -9.667 1.00 98.31 117 VAL A CA 1
ATOM 962 C C . VAL A 1 117 ? 8.877 4.199 -10.560 1.00 98.31 117 VAL A C 1
ATOM 964 O O . VAL A 1 117 ? 9.127 4.020 -11.750 1.00 98.31 117 VAL A O 1
ATOM 967 N N . SER A 1 118 ? 8.947 5.411 -10.003 1.00 98.25 118 SER A N 1
ATOM 968 C CA . SER A 1 118 ? 9.329 6.630 -10.741 1.00 98.25 118 SER A CA 1
ATOM 969 C C . SER A 1 118 ? 10.790 6.599 -11.203 1.00 98.25 118 SER A C 1
ATOM 971 O O . SER A 1 118 ? 11.112 6.975 -12.337 1.00 98.25 118 SER A O 1
ATOM 973 N N . GLU A 1 119 ? 11.693 6.102 -10.356 1.00 97.44 119 GLU A N 1
ATOM 974 C CA . GLU A 1 119 ? 13.085 5.860 -10.739 1.00 97.44 119 GLU A CA 1
ATOM 975 C C . GLU A 1 119 ? 13.175 4.828 -11.868 1.00 97.44 119 GLU A C 1
ATOM 977 O O . GLU A 1 119 ? 13.871 5.045 -12.865 1.00 97.44 119 GLU A O 1
ATOM 982 N N . LEU A 1 120 ? 12.432 3.723 -11.753 1.00 97.19 120 LEU A N 1
ATOM 983 C CA . LEU A 1 120 ? 12.411 2.672 -12.764 1.00 97.19 120 LEU A CA 1
ATOM 984 C C . LEU A 1 120 ? 11.836 3.162 -14.101 1.00 97.19 120 LEU A C 1
ATOM 986 O O . LEU A 1 120 ? 12.424 2.900 -15.150 1.00 97.19 120 LEU A O 1
ATOM 990 N N . GLN A 1 121 ? 10.753 3.942 -14.069 1.00 98.31 121 GLN A N 1
ATOM 991 C CA . GLN A 1 121 ? 10.196 4.619 -15.239 1.00 98.31 121 GLN A CA 1
ATOM 992 C C . GLN A 1 121 ? 11.265 5.462 -15.941 1.00 98.31 121 GLN A C 1
ATOM 994 O O . GLN A 1 121 ? 11.455 5.360 -17.155 1.00 98.31 121 GLN A O 1
ATOM 999 N N . SER A 1 122 ? 11.992 6.276 -15.173 1.00 97.56 122 SER A N 1
ATOM 1000 C CA . SER A 1 122 ? 13.056 7.135 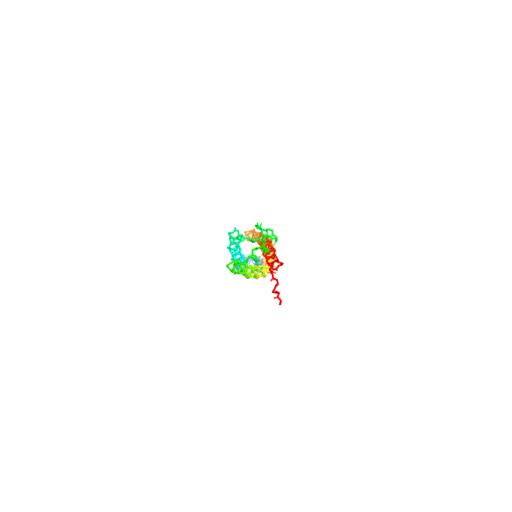-15.697 1.00 97.56 122 SER A CA 1
ATOM 1001 C C . SER A 1 122 ? 14.161 6.313 -16.363 1.00 97.56 122 SER A C 1
ATOM 1003 O O . SER A 1 122 ? 14.652 6.686 -17.431 1.00 97.56 122 SER A O 1
ATOM 1005 N N . LYS A 1 123 ? 14.505 5.151 -15.793 1.00 96.12 123 LYS A N 1
ATOM 1006 C CA . LYS A 1 123 ? 15.474 4.217 -16.384 1.00 96.12 123 LYS A CA 1
ATOM 1007 C C . LYS A 1 123 ? 14.981 3.568 -17.667 1.00 96.12 123 LYS A C 1
ATOM 1009 O O . LYS A 1 123 ? 15.749 3.477 -18.623 1.00 96.12 123 LYS A O 1
ATOM 1014 N N . TRP A 1 124 ? 13.710 3.203 -17.749 1.00 96.94 124 TRP A N 1
ATOM 1015 C CA . TRP A 1 124 ? 13.129 2.709 -18.994 1.00 96.94 124 TRP A CA 1
ATOM 1016 C C . TR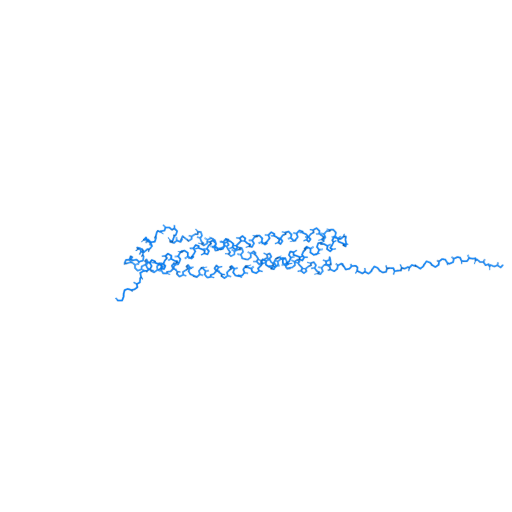P A 1 124 ? 13.112 3.768 -20.104 1.00 96.94 124 TRP A C 1
ATOM 1018 O O . TRP A 1 124 ? 13.424 3.457 -21.255 1.00 96.94 124 TRP A O 1
ATOM 1028 N N . ILE A 1 125 ? 12.849 5.033 -19.763 1.00 97.00 125 ILE A N 1
ATOM 1029 C CA . ILE A 1 125 ? 12.948 6.159 -20.707 1.00 97.00 125 ILE A CA 1
ATOM 1030 C C . ILE A 1 125 ? 14.393 6.343 -21.195 1.00 97.00 125 ILE A C 1
ATOM 1032 O O . ILE A 1 125 ? 14.617 6.562 -22.387 1.00 97.00 125 ILE A O 1
ATOM 1036 N N . GLU A 1 126 ? 15.374 6.255 -20.295 1.00 94.50 126 GLU A N 1
ATOM 1037 C CA . GLU A 1 126 ? 16.803 6.352 -20.622 1.00 94.50 126 GLU A CA 1
ATOM 1038 C C . GLU A 1 126 ? 17.230 5.248 -21.604 1.00 94.50 126 GLU A C 1
ATOM 1040 O O . GLU A 1 126 ? 17.821 5.540 -22.646 1.00 94.50 126 GLU A O 1
ATOM 1045 N N . ILE A 1 127 ? 16.843 3.997 -21.329 1.00 92.81 127 ILE A N 1
ATOM 1046 C CA . ILE A 1 127 ? 17.097 2.844 -22.208 1.00 92.81 127 ILE A CA 1
ATOM 1047 C C . ILE A 1 127 ? 16.447 3.046 -23.577 1.00 92.81 127 ILE A C 1
ATOM 1049 O O . ILE A 1 127 ? 17.096 2.823 -24.598 1.00 92.81 127 ILE A O 1
ATOM 1053 N N . SER A 1 128 ? 15.195 3.509 -23.620 1.00 94.25 128 SER A N 1
ATOM 1054 C CA . SER A 1 128 ? 14.481 3.739 -24.880 1.00 94.25 128 SER A CA 1
ATOM 1055 C C . SER A 1 128 ? 15.198 4.756 -25.765 1.00 94.25 128 SER A C 1
ATOM 1057 O O . SER A 1 128 ? 15.468 4.473 -26.934 1.00 94.25 128 SER A O 1
ATOM 1059 N N . LYS A 1 129 ? 15.597 5.901 -25.194 1.00 92.81 129 LYS A N 1
ATOM 1060 C CA . LYS A 1 129 ? 16.357 6.944 -25.905 1.00 92.81 129 LYS A CA 1
ATOM 1061 C C . LYS A 1 129 ? 17.684 6.414 -26.440 1.00 92.81 129 LYS A C 1
ATOM 1063 O O . LYS A 1 129 ? 18.039 6.683 -27.584 1.00 92.81 129 LYS A O 1
ATOM 1068 N N . HIS A 1 130 ? 18.396 5.639 -25.630 1.00 90.81 130 HIS A N 1
ATOM 1069 C CA . HIS A 1 130 ? 19.671 5.063 -26.028 1.00 90.81 130 HIS A CA 1
ATOM 1070 C C . HIS A 1 130 ? 19.517 4.028 -27.154 1.00 90.81 130 HIS A C 1
ATOM 1072 O O . HIS A 1 130 ? 20.225 4.083 -28.159 1.00 90.81 130 HIS A O 1
ATOM 1078 N N . CYS A 1 131 ? 18.537 3.129 -27.051 1.00 90.00 131 CYS A N 1
ATOM 1079 C CA . CYS A 1 131 ? 18.278 2.140 -28.096 1.00 90.00 131 CYS A CA 1
ATOM 1080 C C . CYS A 1 131 ? 17.725 2.753 -29.383 1.00 90.00 131 CYS A C 1
ATOM 1082 O O . CYS A 1 131 ? 17.959 2.196 -30.454 1.00 90.00 131 CYS A O 1
ATOM 1084 N N . ALA A 1 132 ? 17.073 3.916 -29.310 1.00 89.56 132 ALA A N 1
ATOM 1085 C CA . ALA A 1 132 ? 16.752 4.708 -30.491 1.00 89.56 132 ALA A CA 1
ATOM 1086 C C . ALA A 1 132 ? 18.026 5.193 -31.206 1.00 89.56 132 ALA A C 1
ATOM 1088 O O . ALA A 1 132 ? 18.125 5.054 -32.423 1.00 89.56 132 ALA A O 1
ATOM 1089 N N . SER A 1 133 ? 19.014 5.710 -30.458 1.00 87.69 133 SER A N 1
ATOM 1090 C CA . SER A 1 133 ? 20.279 6.203 -31.030 1.00 87.69 133 SER A CA 1
ATOM 1091 C C . SER A 1 133 ? 21.186 5.107 -31.597 1.00 87.69 133 SER A C 1
ATOM 1093 O O . SER A 1 133 ? 21.978 5.388 -32.490 1.00 87.69 133 SER A O 1
ATOM 1095 N N . SER A 1 134 ? 21.038 3.868 -31.124 1.00 85.69 134 SER A N 1
ATOM 1096 C CA . SER A 1 134 ? 21.807 2.700 -31.583 1.00 85.69 134 SER A CA 1
ATOM 1097 C C . SER A 1 134 ? 21.027 1.813 -32.568 1.00 85.69 134 SER A C 1
ATOM 1099 O O . SER A 1 134 ? 21.367 0.650 -32.754 1.00 85.69 134 SER A O 1
ATOM 1101 N N . GLU A 1 135 ? 19.945 2.332 -33.162 1.00 86.00 135 GLU A N 1
ATOM 1102 C CA . GLU A 1 135 ? 19.091 1.657 -34.160 1.00 86.00 135 GLU A CA 1
ATOM 1103 C C . GLU A 1 135 ? 18.429 0.332 -33.703 1.00 86.00 135 GLU A C 1
ATOM 1105 O O . GLU A 1 135 ? 17.851 -0.413 -34.501 1.00 86.00 135 GLU A O 1
ATOM 1110 N N . HIS A 1 136 ? 18.389 0.065 -32.395 1.00 86.75 136 HIS A N 1
ATOM 1111 C CA . HIS A 1 136 ? 17.725 -1.094 -31.791 1.00 86.75 136 HIS A CA 1
ATOM 1112 C C . HIS A 1 136 ? 16.226 -0.831 -31.554 1.00 86.75 136 HIS A C 1
ATOM 1114 O O . HIS A 1 136 ? 15.753 -0.704 -30.420 1.00 86.75 136 HIS A O 1
ATOM 1120 N N . LYS A 1 137 ? 15.448 -0.766 -32.644 1.00 88.88 137 LYS A N 1
ATOM 1121 C CA . LYS A 1 137 ? 14.022 -0.366 -32.631 1.00 88.88 137 LYS A CA 1
ATOM 1122 C C . LYS A 1 137 ? 13.128 -1.198 -31.703 1.00 88.88 137 LYS A C 1
ATOM 1124 O O . LYS A 1 137 ? 12.259 -0.635 -31.043 1.00 88.88 137 LYS A O 1
ATOM 1129 N N . VAL A 1 138 ? 13.328 -2.516 -31.629 1.00 89.94 138 VAL A N 1
ATOM 1130 C CA . VAL A 1 138 ? 12.516 -3.395 -30.762 1.00 89.94 138 VAL A CA 1
ATOM 1131 C C . VAL A 1 138 ? 12.727 -3.041 -29.290 1.00 89.94 138 VAL A C 1
ATOM 1133 O O . VAL A 1 138 ? 11.756 -2.835 -28.560 1.00 89.94 138 VAL A O 1
ATOM 1136 N N . ASN A 1 139 ? 13.985 -2.891 -28.869 1.00 89.94 139 ASN A N 1
ATOM 1137 C CA . ASN A 1 139 ? 14.328 -2.532 -27.495 1.00 89.94 139 ASN A CA 1
ATOM 1138 C C . ASN A 1 139 ? 13.845 -1.118 -27.163 1.00 89.94 139 ASN A C 1
ATOM 1140 O O . ASN A 1 139 ? 13.326 -0.906 -26.071 1.00 89.94 139 ASN A O 1
ATOM 1144 N N . MET A 1 140 ? 13.936 -0.173 -28.108 1.00 93.12 140 MET A N 1
ATOM 1145 C CA . MET A 1 140 ? 13.384 1.181 -27.966 1.00 93.12 140 MET A CA 1
ATOM 1146 C C . MET A 1 140 ? 11.877 1.162 -27.673 1.00 93.12 140 MET A C 1
ATOM 1148 O O . MET A 1 140 ? 11.432 1.791 -26.712 1.00 93.12 140 MET A O 1
ATOM 1152 N N . ILE A 1 141 ? 11.093 0.446 -28.486 1.00 94.00 141 ILE A N 1
ATOM 1153 C CA . ILE A 1 141 ? 9.631 0.369 -28.328 1.00 94.00 141 ILE A CA 1
ATOM 1154 C C . ILE A 1 141 ? 9.281 -0.325 -27.013 1.00 94.00 141 ILE A C 1
ATOM 1156 O O . ILE A 1 141 ? 8.449 0.157 -26.249 1.00 94.00 141 ILE A O 1
ATOM 1160 N N . THR A 1 142 ? 9.944 -1.443 -26.727 1.00 94.50 142 THR A N 1
ATOM 1161 C CA . THR A 1 142 ? 9.622 -2.266 -25.557 1.00 94.50 142 THR A CA 1
ATOM 1162 C C . THR A 1 142 ? 9.972 -1.553 -24.251 1.00 94.50 142 THR A C 1
ATOM 1164 O O . THR A 1 142 ? 9.184 -1.576 -23.311 1.00 94.50 142 THR A O 1
ATOM 1167 N N . SER A 1 143 ? 11.115 -0.866 -24.185 1.00 95.19 143 SER A N 1
ATOM 1168 C CA . SER A 1 143 ? 11.470 -0.057 -23.009 1.00 95.19 143 SER A CA 1
ATOM 1169 C C . SER A 1 143 ? 10.533 1.137 -22.830 1.00 95.19 143 SER A C 1
ATOM 1171 O O . SER A 1 143 ? 10.145 1.431 -21.705 1.00 95.19 143 SER A O 1
ATOM 1173 N N . LEU A 1 144 ? 10.085 1.780 -23.915 1.00 96.75 144 LEU A N 1
ATOM 1174 C CA . LEU A 1 144 ? 9.068 2.831 -23.817 1.00 96.75 144 LEU A CA 1
ATOM 1175 C C . LEU A 1 144 ? 7.741 2.291 -23.266 1.00 96.75 144 LEU A C 1
ATOM 1177 O O . LEU A 1 144 ? 7.118 2.943 -22.431 1.00 96.75 144 LEU A O 1
ATOM 1181 N N . ASN A 1 145 ? 7.335 1.089 -23.681 1.00 97.56 145 ASN A N 1
ATOM 1182 C CA . ASN A 1 145 ? 6.157 0.425 -23.127 1.00 97.56 145 ASN A CA 1
ATOM 1183 C C . ASN A 1 145 ? 6.317 0.155 -21.622 1.00 97.56 145 ASN A C 1
ATOM 1185 O O . ASN A 1 145 ? 5.406 0.444 -20.853 1.00 97.56 145 ASN A O 1
ATOM 1189 N N . TYR A 1 146 ? 7.484 -0.314 -21.168 1.00 97.75 146 TYR A N 1
ATOM 1190 C CA . TYR A 1 146 ? 7.734 -0.472 -19.732 1.00 97.75 146 TYR A CA 1
ATOM 1191 C C . TYR A 1 146 ? 7.669 0.853 -18.967 1.00 97.75 146 TYR A C 1
ATOM 1193 O O . TYR A 1 146 ? 7.072 0.891 -17.898 1.00 97.75 146 TYR A O 1
ATOM 1201 N N . ALA A 1 147 ? 8.177 1.954 -19.526 1.00 98.25 147 ALA A N 1
ATOM 1202 C CA . ALA A 1 147 ? 8.012 3.270 -18.908 1.00 98.25 147 ALA A CA 1
ATOM 1203 C C . ALA A 1 147 ? 6.530 3.670 -18.761 1.00 98.25 147 ALA A C 1
ATOM 1205 O O . ALA A 1 147 ? 6.140 4.260 -17.754 1.00 98.25 147 ALA A O 1
ATOM 1206 N N . GLN A 1 148 ? 5.687 3.341 -19.744 1.00 98.38 148 GLN A N 1
ATOM 1207 C CA . GLN A 1 148 ? 4.241 3.580 -19.665 1.00 98.38 148 GLN A CA 1
ATOM 1208 C C . GLN A 1 148 ? 3.568 2.687 -18.613 1.00 98.38 148 GLN A C 1
ATOM 1210 O O . GLN A 1 148 ? 2.716 3.167 -17.868 1.00 98.38 148 GLN A O 1
ATOM 1215 N N . LEU A 1 149 ? 3.983 1.423 -18.498 1.00 98.00 149 LEU A N 1
ATOM 1216 C CA . LEU A 1 149 ? 3.507 0.520 -17.447 1.00 98.00 149 LEU A CA 1
ATOM 1217 C C . LEU A 1 149 ? 3.895 1.025 -16.052 1.00 98.00 149 LEU A C 1
ATOM 1219 O O . LEU A 1 149 ? 3.042 1.079 -15.171 1.00 98.00 149 LEU A O 1
ATOM 1223 N N . SER A 1 150 ? 5.136 1.482 -15.856 1.00 98.31 150 SER A N 1
ATOM 1224 C CA . SER A 1 150 ? 5.557 2.106 -14.595 1.00 98.31 150 SER A CA 1
ATOM 1225 C C . SER A 1 150 ? 4.720 3.357 -14.277 1.00 98.31 150 SER A C 1
ATOM 1227 O O . SER A 1 150 ? 4.328 3.563 -13.132 1.00 98.31 150 SER A O 1
ATOM 1229 N N . GLN A 1 151 ? 4.379 4.172 -15.284 1.00 98.31 151 GLN A N 1
ATOM 1230 C CA . GLN A 1 151 ? 3.507 5.337 -15.097 1.00 98.31 151 GLN A CA 1
ATOM 1231 C C . GLN A 1 151 ? 2.096 4.955 -14.635 1.00 98.31 151 GLN A C 1
ATOM 1233 O O . GLN A 1 151 ? 1.531 5.635 -13.774 1.00 98.31 151 GLN A O 1
ATOM 1238 N N . ALA A 1 152 ? 1.525 3.901 -15.220 1.00 98.38 152 ALA A N 1
ATOM 1239 C CA . ALA A 1 152 ? 0.227 3.377 -14.813 1.00 98.38 152 ALA A CA 1
ATOM 1240 C C . ALA A 1 152 ? 0.285 2.843 -13.375 1.00 98.38 152 ALA A C 1
ATOM 1242 O O . ALA A 1 152 ? -0.536 3.230 -12.548 1.00 98.38 152 ALA A O 1
ATOM 1243 N N . LEU A 1 153 ? 1.331 2.081 -13.041 1.00 98.44 153 LEU A N 1
ATOM 1244 C CA . LEU A 1 153 ? 1.542 1.553 -11.695 1.00 98.44 153 LEU A CA 1
ATOM 1245 C C . LEU A 1 153 ? 1.638 2.663 -10.632 1.00 98.44 153 LEU A C 1
ATOM 1247 O O . LEU A 1 153 ? 1.077 2.526 -9.550 1.00 98.44 153 LEU A O 1
ATOM 1251 N N . ILE A 1 154 ? 2.282 3.796 -10.934 1.00 98.62 154 ILE A N 1
ATOM 1252 C CA . ILE A 1 154 ? 2.293 4.971 -10.041 1.00 98.62 154 ILE A CA 1
ATOM 1253 C C . ILE A 1 154 ? 0.868 5.474 -9.763 1.00 98.62 154 ILE A C 1
ATOM 1255 O O . ILE A 1 154 ? 0.520 5.776 -8.619 1.00 98.62 154 ILE A O 1
ATOM 1259 N N . ALA A 1 155 ? 0.026 5.563 -10.795 1.00 98.50 155 ALA A N 1
ATOM 1260 C CA . ALA A 1 155 ? -1.361 5.994 -10.636 1.00 98.50 155 ALA A CA 1
ATOM 1261 C C . ALA A 1 155 ? -2.188 4.986 -9.816 1.00 98.50 155 ALA A C 1
ATOM 1263 O O . ALA A 1 155 ? -3.019 5.386 -8.991 1.00 98.50 155 ALA A O 1
ATOM 1264 N N . ASP A 1 156 ? -1.924 3.695 -9.997 1.00 98.50 156 ASP A N 1
ATOM 1265 C CA . ASP A 1 156 ? -2.564 2.618 -9.248 1.00 98.50 156 ASP A CA 1
ATOM 1266 C C . ASP A 1 156 ? -2.151 2.627 -7.769 1.00 98.50 156 ASP A C 1
ATOM 1268 O O . ASP A 1 156 ? -3.011 2.507 -6.893 1.00 98.50 156 ASP A O 1
ATOM 1272 N N . ILE A 1 157 ? -0.871 2.873 -7.465 1.00 98.69 157 ILE A N 1
ATOM 1273 C CA . ILE A 1 157 ? -0.371 3.067 -6.092 1.00 98.69 157 ILE A CA 1
ATOM 1274 C C . ILE A 1 157 ? -1.074 4.257 -5.423 1.00 98.69 157 ILE A C 1
ATOM 1276 O O . ILE A 1 157 ? -1.582 4.134 -4.307 1.00 98.69 157 ILE A O 1
ATOM 1280 N N . HIS A 1 158 ? -1.178 5.404 -6.102 1.00 98.50 158 HIS A N 1
ATOM 1281 C CA . HIS A 1 158 ? -1.896 6.565 -5.560 1.00 98.50 158 HIS A CA 1
ATOM 1282 C C . HIS A 1 158 ? -3.385 6.295 -5.340 1.00 98.50 158 HIS A C 1
ATOM 1284 O O . HIS A 1 158 ? -4.000 6.837 -4.419 1.00 98.50 158 HIS A O 1
ATOM 1290 N N . THR A 1 159 ? -3.999 5.483 -6.194 1.00 98.44 159 THR A N 1
ATOM 1291 C CA . THR A 1 159 ? -5.396 5.081 -6.024 1.00 98.44 159 THR A CA 1
ATOM 1292 C C . THR A 1 159 ? -5.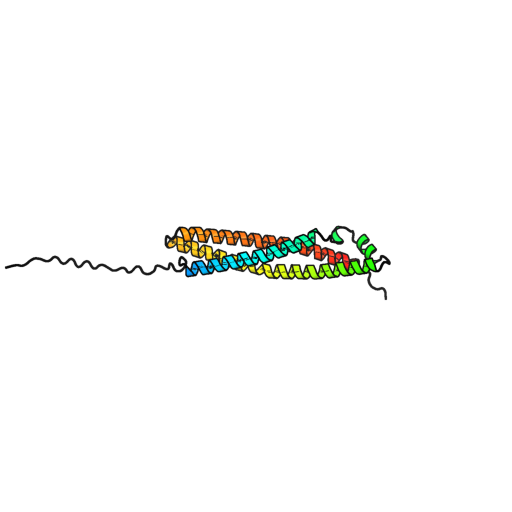559 4.188 -4.802 1.00 98.44 159 THR A C 1
ATOM 1294 O O . THR A 1 159 ? -6.439 4.459 -3.985 1.00 98.44 159 THR A O 1
ATOM 1297 N N . LEU A 1 160 ? -4.667 3.216 -4.618 1.00 98.38 160 LEU A N 1
ATOM 1298 C CA . LEU A 1 160 ? -4.642 2.344 -3.448 1.00 98.38 160 LEU A CA 1
ATOM 1299 C C . LEU A 1 160 ? -4.488 3.139 -2.139 1.00 98.38 160 LEU A C 1
ATOM 1301 O O . LEU A 1 160 ? -5.274 2.953 -1.212 1.00 98.38 160 LEU A O 1
ATOM 1305 N N . LEU A 1 161 ? -3.543 4.084 -2.085 1.00 98.62 161 LEU A N 1
ATOM 1306 C CA . LEU A 1 161 ? -3.336 4.953 -0.917 1.00 98.62 161 LEU A CA 1
ATOM 1307 C C . LEU A 1 161 ? -4.570 5.809 -0.597 1.00 98.62 161 LEU A C 1
ATOM 1309 O O . LEU A 1 161 ? -4.977 5.908 0.559 1.00 98.62 161 LEU A O 1
ATOM 1313 N N . ARG A 1 162 ? -5.218 6.391 -1.616 1.00 98.50 162 ARG A N 1
ATOM 1314 C CA . ARG A 1 162 ? -6.466 7.148 -1.416 1.00 98.50 162 ARG A CA 1
ATOM 1315 C C . ARG A 1 162 ? -7.587 6.269 -0.871 1.00 98.50 162 ARG A C 1
ATOM 1317 O O . ARG A 1 162 ? -8.335 6.709 -0.004 1.00 98.50 162 ARG A O 1
ATOM 1324 N N . GLN A 1 163 ? -7.719 5.044 -1.371 1.00 97.81 163 GLN A N 1
ATOM 1325 C CA . GLN A 1 163 ? -8.734 4.110 -0.887 1.00 97.81 163 GLN A CA 1
ATOM 1326 C C . GLN A 1 163 ? -8.466 3.673 0.559 1.00 97.81 163 GLN A C 1
ATOM 1328 O O . GLN A 1 163 ? -9.404 3.614 1.354 1.00 97.81 163 GLN A O 1
ATOM 1333 N N . LEU A 1 164 ? -7.202 3.438 0.928 1.00 98.00 164 LEU A N 1
ATOM 1334 C CA . LEU A 1 164 ? -6.807 3.184 2.316 1.00 98.00 164 LEU A CA 1
ATOM 1335 C C . LEU A 1 164 ? -7.172 4.358 3.231 1.00 98.00 164 LEU A C 1
ATOM 1337 O O . LEU A 1 164 ? -7.773 4.130 4.277 1.00 98.00 164 LEU A O 1
ATOM 1341 N N . ALA A 1 165 ? -6.910 5.599 2.812 1.00 98.12 165 ALA A N 1
ATOM 1342 C CA . ALA A 1 165 ? -7.246 6.794 3.590 1.00 98.12 165 ALA A CA 1
ATOM 1343 C C . ALA A 1 165 ? -8.760 6.937 3.859 1.00 98.12 165 ALA A C 1
ATOM 1345 O O . ALA A 1 165 ? -9.168 7.396 4.926 1.00 98.12 165 ALA A O 1
ATOM 1346 N N . VAL A 1 166 ? -9.615 6.506 2.923 1.00 96.75 166 VAL A N 1
ATOM 1347 C CA . VAL A 1 166 ? -11.076 6.482 3.134 1.00 96.75 166 VAL A CA 1
ATOM 1348 C C . VAL A 1 166 ? -11.458 5.490 4.236 1.00 96.75 166 VAL A C 1
ATOM 1350 O O . VAL A 1 166 ? -12.258 5.819 5.114 1.00 96.75 166 VAL A O 1
ATOM 1353 N N . ILE A 1 167 ? -10.884 4.284 4.212 1.00 96.38 167 ILE A N 1
ATOM 1354 C CA . ILE A 1 167 ? -11.127 3.269 5.247 1.00 96.38 167 ILE A CA 1
ATOM 1355 C C . ILE A 1 167 ? -10.583 3.755 6.598 1.00 96.38 167 ILE A C 1
ATOM 1357 O O . ILE A 1 167 ? -11.279 3.649 7.608 1.00 96.38 167 ILE A O 1
ATOM 1361 N N . GLU A 1 168 ? -9.380 4.335 6.603 1.00 97.56 168 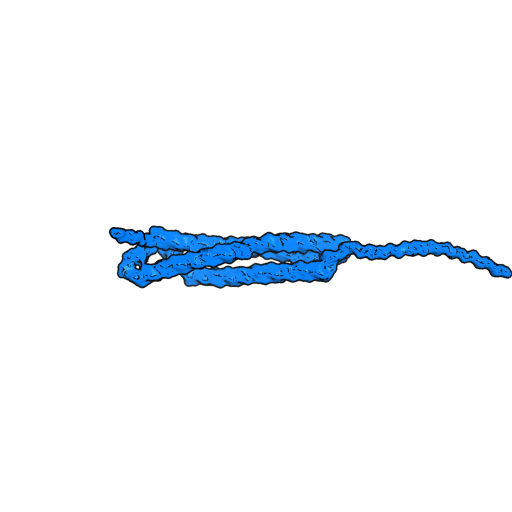GLU A N 1
ATOM 1362 C CA . GLU A 1 168 ? -8.740 4.928 7.780 1.00 97.56 168 GLU A CA 1
ATOM 1363 C C . GLU A 1 168 ? -9.648 5.962 8.450 1.00 97.56 168 GLU A C 1
ATOM 1365 O O . GLU A 1 168 ? -9.950 5.847 9.638 1.00 97.56 168 GLU A O 1
ATOM 1370 N N . SER A 1 169 ? -10.148 6.927 7.673 1.00 97.19 169 SER A N 1
ATOM 1371 C CA . SER A 1 169 ? -11.045 7.973 8.169 1.00 97.19 169 SER A CA 1
ATOM 1372 C C . SER A 1 169 ? -12.314 7.395 8.798 1.00 97.19 169 SER A C 1
ATOM 1374 O O . SER A 1 169 ? -12.743 7.869 9.849 1.00 97.19 169 SER A O 1
ATOM 1376 N N . GLY A 1 170 ? -12.875 6.330 8.217 1.00 95.81 170 GLY A N 1
ATOM 1377 C CA . GLY A 1 170 ? -14.021 5.635 8.802 1.00 95.81 170 GLY A CA 1
ATOM 1378 C C . GLY A 1 170 ? -13.723 5.031 10.178 1.00 95.81 170 GLY A C 1
ATOM 1379 O O . GLY A 1 170 ? -14.536 5.161 11.088 1.00 95.81 170 GLY A O 1
ATOM 1380 N N . TYR A 1 171 ? -12.554 4.408 10.362 1.00 97.31 171 TYR A N 1
ATOM 1381 C CA . TYR A 1 171 ? -12.166 3.867 11.671 1.00 97.31 171 TYR A CA 1
ATOM 1382 C C . TYR A 1 171 ? -11.822 4.952 12.692 1.00 97.31 171 TYR A C 1
ATOM 1384 O O . TYR A 1 171 ? -12.102 4.766 13.874 1.00 97.31 171 TYR A O 1
ATOM 1392 N N . ILE A 1 172 ? -11.265 6.087 12.263 1.00 97.88 172 ILE A N 1
ATOM 1393 C CA . ILE A 1 172 ? -11.062 7.249 13.141 1.00 97.88 172 ILE A CA 1
ATOM 1394 C C . ILE A 1 172 ? -12.413 7.733 13.683 1.00 97.88 172 ILE A C 1
ATOM 1396 O O . ILE A 1 172 ? -12.575 7.841 14.897 1.00 97.88 172 ILE A O 1
ATOM 1400 N N . GLN A 1 173 ? -13.403 7.927 12.806 1.00 96.75 173 GLN A N 1
ATOM 1401 C CA . GLN A 1 173 ? -14.753 8.351 13.198 1.00 96.75 173 GLN A CA 1
ATOM 1402 C C . GLN A 1 173 ? -15.430 7.349 14.143 1.00 96.75 173 GLN A C 1
ATOM 1404 O O . GLN A 1 173 ? -16.054 7.753 15.122 1.00 96.75 173 GLN A O 1
ATOM 1409 N N . GLU A 1 174 ? -15.274 6.045 13.891 1.00 97.06 174 GLU A N 1
ATOM 1410 C CA . GLU A 1 174 ? -15.779 4.990 14.778 1.00 97.06 174 GLU A CA 1
ATOM 1411 C C . GLU A 1 174 ? -15.181 5.093 16.182 1.00 97.06 174 GLU A C 1
ATOM 1413 O O . GLU A 1 174 ? -15.900 5.075 17.181 1.00 97.06 174 GLU A O 1
ATOM 1418 N N . ILE A 1 175 ? -13.857 5.222 16.266 1.00 97.62 175 ILE A N 1
ATOM 1419 C CA . ILE A 1 175 ? -13.151 5.322 17.543 1.00 97.62 175 ILE A CA 1
ATOM 1420 C C . ILE A 1 175 ? -13.592 6.576 18.295 1.00 97.62 175 ILE A C 1
ATOM 1422 O O . ILE A 1 175 ? -13.876 6.491 19.488 1.00 97.62 175 ILE A O 1
ATOM 1426 N N . GLU A 1 176 ? -13.678 7.720 17.619 1.00 96.94 176 GLU A N 1
ATOM 1427 C CA . GLU A 1 176 ? -14.143 8.973 18.218 1.00 96.94 176 GLU A CA 1
ATOM 1428 C C . GLU A 1 176 ? -15.577 8.848 18.740 1.00 96.94 176 GLU A C 1
ATOM 1430 O O . GLU A 1 176 ? -15.843 9.207 19.887 1.00 96.94 176 GLU A O 1
ATOM 1435 N N . ALA A 1 177 ? -16.492 8.283 17.947 1.00 95.94 177 ALA A N 1
ATOM 1436 C CA . ALA A 1 177 ? -17.876 8.075 18.358 1.00 95.94 177 ALA A CA 1
ATOM 1437 C C . ALA A 1 177 ? -17.973 7.181 19.603 1.00 95.94 177 ALA A C 1
ATOM 1439 O O . ALA A 1 177 ? -18.712 7.502 20.535 1.00 95.94 177 ALA A O 1
ATOM 1440 N N . LEU A 1 178 ? -17.203 6.091 19.659 1.00 95.44 178 LEU A N 1
ATOM 1441 C CA . LEU A 1 178 ? -17.209 5.157 20.787 1.00 95.44 178 LEU A CA 1
ATOM 1442 C C . LEU A 1 178 ? -16.548 5.731 22.042 1.00 95.44 178 LEU A C 1
ATOM 1444 O O . LEU A 1 178 ? -17.047 5.503 23.141 1.00 95.44 178 LEU A O 1
ATOM 1448 N N . VAL A 1 179 ? -15.448 6.472 21.899 1.00 95.44 179 VAL A N 1
ATOM 1449 C CA . VAL A 1 179 ? -14.737 7.087 23.030 1.00 95.44 179 VAL A CA 1
ATOM 1450 C C . VAL A 1 179 ? -15.547 8.233 23.626 1.00 95.44 179 VAL A C 1
ATOM 1452 O O . VAL A 1 179 ? -15.707 8.284 24.841 1.00 95.44 179 VAL A O 1
ATOM 1455 N N . ASN A 1 180 ? -16.096 9.118 22.792 1.00 94.06 180 ASN A N 1
ATOM 1456 C CA . ASN A 1 180 ? -16.812 10.311 23.258 1.00 94.06 180 ASN A CA 1
ATOM 1457 C C . ASN A 1 180 ? -18.148 9.984 23.939 1.00 94.06 180 ASN A C 1
ATOM 1459 O O . ASN A 1 180 ? -18.666 10.793 24.703 1.00 94.06 180 ASN A O 1
ATOM 1463 N N . THR A 1 181 ? -18.715 8.811 23.655 1.00 92.62 181 THR A N 1
ATOM 1464 C CA . THR A 1 181 ? -19.983 8.346 24.234 1.00 92.62 181 THR A CA 1
ATOM 1465 C C . THR A 1 181 ? -19.793 7.375 25.397 1.00 92.62 181 THR A C 1
ATOM 1467 O O . THR A 1 181 ? -20.772 7.027 26.060 1.00 92.62 181 THR A O 1
ATOM 1470 N N . LYS A 1 182 ? -18.554 6.938 25.666 1.00 91.62 182 LYS A N 1
ATOM 1471 C CA . LYS A 1 182 ? -18.252 6.037 26.777 1.00 91.62 182 LYS A CA 1
ATOM 1472 C C . LYS A 1 182 ? -18.440 6.779 28.112 1.00 91.62 182 LYS A C 1
ATOM 1474 O O . LYS A 1 182 ? -17.834 7.834 28.298 1.00 91.62 182 LYS A O 1
ATOM 1479 N N . PRO A 1 183 ? -19.238 6.247 29.057 1.00 84.94 183 PRO A N 1
ATOM 1480 C CA . PRO A 1 183 ? -19.410 6.840 30.375 1.00 84.94 183 PRO A CA 1
ATOM 1481 C C . PRO A 1 183 ? -18.067 6.947 31.095 1.00 84.94 183 PRO A C 1
ATOM 1483 O O . PRO A 1 183 ? -17.319 5.968 31.176 1.00 84.94 183 PRO A O 1
ATOM 1486 N N . THR A 1 184 ? -17.761 8.120 31.641 1.00 77.75 184 THR A N 1
ATOM 1487 C CA . THR A 1 184 ? -16.677 8.262 32.612 1.00 77.75 184 THR A CA 1
ATOM 1488 C C . THR A 1 184 ? -17.068 7.535 33.900 1.00 77.75 184 THR A C 1
ATOM 1490 O O . THR A 1 184 ? -18.220 7.661 34.327 1.00 77.75 184 THR A O 1
ATOM 1493 N N . PRO A 1 185 ? -16.152 6.782 34.536 1.00 66.12 185 PRO A N 1
ATOM 1494 C CA . PRO A 1 185 ? -16.388 6.279 35.883 1.00 66.12 185 PRO A CA 1
ATOM 1495 C C . PRO A 1 185 ? -16.750 7.463 36.786 1.00 66.12 185 PRO A C 1
ATOM 1497 O O . PRO A 1 185 ? -16.023 8.455 36.809 1.00 66.12 185 PRO A O 1
ATOM 1500 N N . GLN A 1 186 ? -17.899 7.396 37.456 1.00 57.16 186 GLN A N 1
ATOM 1501 C CA . GLN A 1 186 ? -18.195 8.307 38.558 1.00 57.16 186 GLN A CA 1
ATOM 1502 C C . GLN A 1 186 ? -17.446 7.779 39.784 1.00 57.16 186 GLN A C 1
ATOM 1504 O O . GLN A 1 186 ? -17.608 6.603 40.117 1.00 57.16 186 GLN A O 1
ATOM 1509 N N . ASP A 1 187 ? -16.599 8.626 40.373 1.00 38.75 187 ASP A N 1
ATOM 1510 C CA . ASP A 1 187 ? -15.941 8.384 41.665 1.00 38.75 187 ASP A CA 1
ATOM 1511 C C . ASP A 1 187 ? -16.965 8.228 42.804 1.00 38.75 187 ASP A C 1
ATOM 1513 O O . ASP A 1 187 ? -17.978 8.972 42.803 1.00 38.75 187 ASP A O 1
#

Radius of gyration: 32.28 Å; chains: 1; bounding box: 92×19×112 Å

Sequence (187 aa):
MIWHYIVTITAATMITLPFPVNSAHCEEKTWNRYLKLQQEVDFNYNVHAHRFNQLLHVYQTRPLLSKEFSQQEIATLWQSNNSIHTERMDAQLAASKTLLGHIQQESKAIEPLTEKVSELQSKWIEISKHCASSEHKVNMITSLNYAQLSQALIADIHTLLRQLAVIESGYIQEIEALVNTKPTPQD

pLDDT: mean 87.38, std 16.45, range [38.75, 98.69]

Secondary structure (DSSP, 8-state):
---------------------S-TTTSHHHHHHHHHHHHHHHHHHHHHHHHHHHHHHHHHHS--HHHHS-HHHHHHHHHSS-HHHHHHHHHHHHHHHHHHHHHHHHHHHHHHHHHHHHHHHHHHHHHHHHHHHTT-HHHHHHHHHHHHHHHHHHHHHHHHHHHHHHHHHHHHHHHHHHHHHSPPPP-